Protein AF-A0A4D9CPY6-F1 (afdb_monomer)

Foldseek 3Di:
DDDDDDPDDPDDDPDDDDPPPPDPPDPDPPPDPDDDPPPPQFDDPPDPQVVQVQVVCVVLVQAHKTWRAFADDDPDDQWTWTWIAGPRQGIKIKIKHLPAQPQVVQVVVQVVQVVVVVVVPDDGWHWRDWDADPSRMTMTMTHDDPDDPDPCPVVNVCVVPPQDPCNVVVVLVVLLVVLVVCCVVVHDPPPDDDDDDPPPCSVVSNVVSVVVNVVD

Secondary structure (DSSP, 8-state):
-----------PPP------------------------TT--B---SHHHHHHHHHHHHTT--SEEEEE---S-TT-SSEEEEEEETTTEEEEEEEE-STT-THHHHHHHHHHHHHHHTTSS--PPEEEEEE-TTS-EEEEEEPPPPPSS---HHHHHHHSPPPTTHHHHHHHHHHHHHHHHHHHT----SSSS----SS-HHHHHHHHHHHHHT-

Nearest PDB structures (foldseek):
  5l4q-assembly2_B  TM=6.604E-01  e=7.887E-03  Homo sapiens
  5te0-assembly1_A  TM=6.271E-01  e=6.525E-03  Homo sapiens
  5ikw-assembly1_A  TM=5.463E-01  e=2.091E-03  Homo sapiens
  7lvh-assembly2_B  TM=5.311E-01  e=4.757E-03  Mus musculus
  4w9x-assembly1_A  TM=6.243E-01  e=1.228E-02  Homo sapiens

Organism: NCBI:txid1027361

Solvent-accessible surface area (backbone atoms only — not comparable to full-atom values): 13559 Å² total; per-residue (Å²): 140,81,82,85,76,80,82,73,79,86,75,74,77,78,82,76,80,72,80,84,73,87,67,79,82,67,79,74,73,85,86,69,92,63,78,78,77,71,92,80,54,71,50,80,78,78,52,69,69,58,48,52,49,43,51,52,43,35,74,70,68,28,38,64,65,42,43,56,42,84,74,74,80,73,94,89,59,84,54,49,41,34,34,33,40,25,75,66,66,40,50,31,31,34,42,34,31,75,54,69,73,56,41,65,64,38,52,53,49,44,51,51,39,52,56,46,48,72,65,76,78,53,96,64,59,55,63,74,52,66,47,74,47,96,86,28,30,16,35,33,35,25,45,50,72,83,78,60,96,58,70,81,41,70,65,64,48,39,73,77,50,69,78,57,90,67,47,74,66,48,51,51,53,52,50,44,50,51,37,52,49,49,48,64,78,67,37,85,90,72,85,72,87,87,88,76,75,72,89,81,45,53,66,63,51,38,54,52,49,52,53,61,61,76,72,110

Structure (mmCIF, N/CA/C/O backbone):
data_AF-A0A4D9CPY6-F1
#
_entry.id   AF-A0A4D9CPY6-F1
#
loop_
_atom_site.group_PDB
_atom_site.id
_atom_site.type_symbol
_atom_site.label_atom_id
_atom_site.label_alt_id
_atom_site.label_comp_id
_atom_site.label_asym_id
_atom_site.label_entity_id
_atom_site.label_seq_id
_atom_site.pdbx_PDB_ins_code
_atom_site.Cartn_x
_atom_site.Cartn_y
_atom_site.Cartn_z
_atom_site.occupancy
_atom_site.B_iso_or_equiv
_atom_site.auth_seq_id
_atom_site.auth_comp_id
_atom_site.auth_asym_id
_atom_site.auth_atom_id
_atom_site.pdbx_PDB_model_num
ATOM 1 N N . MET A 1 1 ? 25.687 21.547 -39.987 1.00 34.62 1 MET A N 1
ATOM 2 C CA . MET A 1 1 ? 24.214 21.685 -39.966 1.00 34.62 1 MET A CA 1
ATOM 3 C C . MET A 1 1 ? 23.633 20.571 -40.820 1.00 34.62 1 MET A C 1
ATOM 5 O O . MET A 1 1 ? 23.639 20.688 -42.036 1.00 34.62 1 MET A O 1
ATOM 9 N N . ALA A 1 2 ? 23.239 19.460 -40.199 1.00 35.66 2 ALA A N 1
ATOM 10 C CA . ALA A 1 2 ? 22.577 18.346 -40.872 1.00 35.66 2 ALA A CA 1
ATOM 11 C C . ALA A 1 2 ? 21.163 18.231 -40.298 1.00 35.66 2 ALA A C 1
ATOM 13 O O . ALA A 1 2 ? 20.974 18.229 -39.083 1.00 35.66 2 ALA A O 1
ATOM 14 N N . LEU A 1 3 ? 20.194 18.261 -41.204 1.00 31.53 3 LEU A N 1
ATOM 15 C CA . LEU A 1 3 ? 18.766 18.412 -40.967 1.00 31.53 3 LEU A CA 1
ATOM 16 C C . LEU A 1 3 ? 18.170 17.199 -40.240 1.00 31.53 3 LEU A C 1
ATOM 18 O O . LEU A 1 3 ? 18.301 16.064 -40.694 1.00 31.53 3 LEU A O 1
ATOM 22 N N . TRP A 1 4 ? 17.458 17.465 -39.145 1.00 25.38 4 TRP A N 1
ATOM 23 C CA . TRP A 1 4 ? 16.572 16.520 -38.470 1.00 25.38 4 TRP A CA 1
ATOM 24 C C . TRP A 1 4 ? 15.377 16.231 -39.390 1.00 25.38 4 TRP A C 1
ATOM 26 O O . TRP A 1 4 ? 14.589 17.132 -39.680 1.00 25.38 4 TRP A O 1
ATOM 36 N N . LYS A 1 5 ? 15.236 14.998 -39.888 1.00 32.16 5 LYS A N 1
ATOM 37 C CA . LYS A 1 5 ? 13.996 14.574 -40.556 1.00 32.16 5 LYS A CA 1
ATOM 38 C C . LYS A 1 5 ? 12.941 14.248 -39.489 1.00 32.16 5 LYS A C 1
ATOM 40 O O . LYS A 1 5 ? 13.283 13.602 -38.499 1.00 32.16 5 LYS A O 1
ATOM 45 N N . PRO A 1 6 ? 11.680 14.683 -39.653 1.00 33.78 6 PRO A N 1
ATOM 46 C CA . PRO A 1 6 ? 10.625 14.389 -38.692 1.00 33.78 6 PRO A CA 1
ATOM 47 C C . PRO A 1 6 ? 10.298 12.892 -38.712 1.00 33.78 6 PRO A C 1
ATOM 49 O O . PRO A 1 6 ? 10.211 12.282 -39.778 1.00 33.78 6 PRO A O 1
ATOM 52 N N . LEU A 1 7 ? 10.118 12.310 -37.524 1.00 40.38 7 LEU A N 1
ATOM 53 C CA . LEU A 1 7 ? 9.576 10.965 -37.349 1.00 40.38 7 LEU A CA 1
ATOM 54 C C . LEU A 1 7 ? 8.166 10.937 -37.948 1.00 40.38 7 LEU A C 1
ATOM 56 O O . LEU A 1 7 ? 7.243 11.556 -37.423 1.00 40.38 7 LEU A O 1
ATOM 60 N N . THR A 1 8 ? 8.012 10.243 -39.071 1.00 38.22 8 THR A N 1
ATOM 61 C CA . THR A 1 8 ? 6.708 9.854 -39.605 1.00 38.22 8 THR A CA 1
ATOM 62 C C . THR A 1 8 ? 5.947 9.070 -38.544 1.00 38.22 8 THR A C 1
ATOM 64 O O . THR A 1 8 ? 6.519 8.199 -37.888 1.00 38.22 8 THR A O 1
ATOM 67 N N . ALA A 1 9 ? 4.670 9.417 -38.378 1.00 37.94 9 ALA A N 1
ATOM 68 C CA . ALA A 1 9 ? 3.741 8.822 -37.432 1.00 37.94 9 ALA A CA 1
ATOM 69 C C . ALA A 1 9 ? 3.881 7.295 -37.373 1.00 37.94 9 ALA A C 1
ATOM 71 O O . ALA A 1 9 ? 3.828 6.611 -38.395 1.00 37.94 9 ALA A O 1
ATOM 72 N N . PHE A 1 10 ? 4.051 6.777 -36.159 1.00 34.81 10 PHE A N 1
ATOM 73 C CA . PHE A 1 10 ? 3.974 5.355 -35.870 1.00 34.81 10 PHE A CA 1
ATOM 74 C C . PHE A 1 10 ? 2.521 4.924 -36.115 1.00 34.81 10 PHE A C 1
ATOM 76 O O . PHE A 1 10 ? 1.645 5.120 -35.274 1.00 34.81 10 PHE A O 1
ATOM 83 N N . VAL A 1 11 ? 2.240 4.432 -37.319 1.00 31.48 11 VAL A N 1
ATOM 84 C CA . VAL A 1 11 ? 0.951 3.829 -37.654 1.00 31.48 11 VAL A CA 1
ATOM 85 C C . VAL A 1 11 ? 0.908 2.485 -36.936 1.00 31.48 11 VAL A C 1
ATOM 87 O O . VAL A 1 11 ? 1.658 1.573 -37.277 1.00 31.48 11 VAL A O 1
ATOM 90 N N . PHE A 1 12 ? 0.063 2.374 -35.909 1.00 29.05 12 PHE A N 1
ATOM 91 C CA . PHE A 1 12 ? -0.285 1.078 -35.333 1.00 29.05 12 PHE A CA 1
ATOM 92 C C . PHE A 1 12 ? -0.845 0.186 -36.453 1.00 29.05 12 PHE A C 1
ATOM 94 O O . PHE A 1 12 ? -1.722 0.643 -37.193 1.00 29.05 12 PHE A O 1
ATOM 101 N N . PRO A 1 13 ? -0.374 -1.064 -36.610 1.00 34.62 13 PRO A N 1
ATOM 102 C CA . PRO A 1 13 ? -1.024 -1.988 -37.524 1.00 34.62 13 PRO A CA 1
ATOM 103 C C . PRO A 1 13 ? -2.484 -2.194 -37.079 1.00 34.62 13 PRO A C 1
ATOM 105 O O . PRO A 1 13 ? -2.756 -2.199 -35.873 1.00 34.62 13 PRO A O 1
ATOM 108 N N . PRO A 1 14 ? -3.436 -2.337 -38.020 1.00 34.56 14 PRO A N 1
ATOM 109 C CA . PRO A 1 14 ? -4.828 -2.585 -37.681 1.00 34.56 14 PRO A CA 1
ATOM 110 C C . PRO A 1 14 ? -4.924 -3.869 -36.858 1.00 34.56 14 PRO A C 1
ATOM 112 O O . PRO A 1 14 ? -4.292 -4.875 -37.175 1.00 34.56 14 PRO A O 1
ATOM 115 N N . THR A 1 15 ? -5.703 -3.788 -35.782 1.00 42.03 15 THR A N 1
ATOM 116 C CA . THR A 1 15 ? -5.990 -4.857 -34.826 1.00 42.03 15 THR A CA 1
ATOM 117 C C . THR A 1 15 ? -6.266 -6.174 -35.545 1.00 42.03 15 THR A C 1
ATOM 119 O O . THR A 1 15 ? -7.345 -6.355 -36.112 1.00 42.03 15 THR A O 1
ATOM 122 N N . SER A 1 16 ? -5.317 -7.110 -35.502 1.00 37.88 16 SER A N 1
ATOM 123 C CA . SER A 1 16 ? -5.655 -8.515 -35.671 1.00 37.88 16 SER A CA 1
ATOM 124 C C . SER A 1 16 ? -6.499 -8.900 -34.462 1.00 37.88 16 SER A C 1
ATOM 126 O O . SER A 1 16 ? -6.107 -8.733 -33.306 1.00 37.88 16 SER A O 1
ATOM 128 N N . SER A 1 17 ? -7.721 -9.322 -34.745 1.00 35.16 17 SER A N 1
ATOM 129 C CA . SER A 1 17 ? -8.668 -9.859 -33.788 1.00 35.16 17 SER A CA 1
ATOM 130 C C . SER A 1 17 ? -8.015 -10.996 -33.007 1.00 35.16 17 SER A C 1
ATOM 132 O O . SER A 1 17 ? -7.859 -12.109 -33.506 1.00 35.16 17 SER A O 1
ATOM 134 N N . PHE A 1 18 ? -7.640 -10.727 -31.758 1.00 33.31 18 PHE A N 1
ATOM 135 C CA . PHE A 1 18 ? -7.448 -11.802 -30.799 1.00 33.31 18 PHE A CA 1
ATOM 136 C C . PHE A 1 18 ? -8.791 -12.531 -30.682 1.00 33.31 18 PHE A C 1
ATOM 138 O O . PHE A 1 18 ? -9.805 -11.872 -30.423 1.00 33.31 18 PHE A O 1
ATOM 145 N N . PRO A 1 19 ? -8.855 -13.854 -30.911 1.00 31.59 19 PRO A N 1
ATOM 146 C CA . PRO A 1 19 ? -10.082 -14.586 -30.678 1.00 31.59 19 PRO A CA 1
ATOM 147 C C . PRO A 1 19 ? -10.431 -14.444 -29.197 1.00 31.59 19 PRO A C 1
ATOM 149 O O . PRO A 1 19 ? -9.709 -14.920 -28.321 1.00 31.59 19 PRO A O 1
ATOM 152 N N . CYS A 1 20 ? -11.539 -13.748 -28.937 1.00 33.75 20 CYS A N 1
ATOM 153 C CA . CYS A 1 20 ? -12.231 -13.718 -27.658 1.00 33.75 20 CYS A CA 1
ATOM 154 C C . CYS A 1 20 ? -12.769 -15.132 -27.403 1.00 33.75 20 CYS A C 1
ATOM 156 O O . CYS A 1 20 ? -13.919 -15.455 -27.690 1.00 33.75 20 CYS A O 1
ATOM 158 N N . GLY A 1 21 ? -11.874 -16.019 -26.974 1.00 32.81 21 GLY A N 1
ATOM 159 C CA . GLY A 1 21 ? -12.211 -17.340 -26.485 1.00 32.81 21 GLY A CA 1
ATOM 160 C C . GLY A 1 21 ? -12.826 -17.182 -25.107 1.00 32.81 21 GLY A C 1
ATOM 161 O O . GLY A 1 21 ? -12.118 -17.020 -24.118 1.00 32.81 21 GLY A O 1
ATOM 162 N N . SER A 1 22 ? -14.151 -17.220 -25.063 1.00 43.22 22 SER A N 1
ATOM 163 C CA . SER A 1 22 ? -14.960 -17.380 -23.864 1.00 43.22 22 SER A CA 1
ATOM 164 C C . SER A 1 22 ? -14.660 -18.730 -23.204 1.00 43.22 22 SER A C 1
ATOM 166 O O . SER A 1 22 ? -15.399 -19.699 -23.378 1.00 43.22 22 SER A O 1
ATOM 168 N N . ALA A 1 23 ? -13.566 -18.818 -22.459 1.00 35.31 23 ALA A N 1
ATOM 169 C CA . ALA A 1 23 ? -13.453 -19.801 -21.397 1.00 35.31 23 ALA A CA 1
ATOM 170 C C . ALA A 1 23 ? -13.903 -19.087 -20.117 1.00 35.31 23 ALA A C 1
ATOM 172 O O . ALA A 1 23 ? -13.214 -18.159 -19.687 1.00 35.31 23 ALA A O 1
ATOM 173 N N . PRO A 1 24 ? -15.059 -19.435 -19.521 1.00 32.81 24 PRO A N 1
ATOM 174 C CA . PRO A 1 24 ? -15.384 -18.923 -18.202 1.00 32.81 24 PRO A CA 1
ATOM 175 C C . PRO A 1 24 ? -14.235 -19.332 -17.283 1.00 32.81 24 PRO A C 1
ATOM 177 O O . PRO A 1 24 ? -13.892 -20.514 -17.211 1.00 32.81 24 PRO A O 1
ATOM 180 N N . PHE A 1 25 ? -13.611 -18.355 -16.625 1.00 35.97 25 PHE A N 1
ATOM 181 C CA . PHE A 1 25 ? -12.721 -18.622 -15.505 1.00 35.97 25 PHE A CA 1
ATOM 182 C C . PHE A 1 25 ? -13.593 -19.298 -14.447 1.00 35.97 25 PHE A C 1
ATOM 184 O O . PHE A 1 25 ? -14.295 -18.646 -13.676 1.00 35.97 25 PHE A O 1
ATOM 191 N N . ALA A 1 26 ? -13.655 -20.628 -14.500 1.00 29.00 26 ALA A N 1
ATOM 192 C CA . ALA A 1 26 ? -14.322 -21.409 -13.485 1.00 29.00 26 ALA A CA 1
ATOM 193 C C . ALA A 1 26 ? -13.663 -21.022 -12.154 1.00 29.00 26 ALA A C 1
ATOM 195 O O . ALA A 1 26 ? -12.427 -21.015 -12.090 1.00 29.00 26 ALA A O 1
ATOM 196 N N . PRO A 1 27 ? -14.437 -20.663 -11.114 1.00 32.88 27 PRO A N 1
ATOM 197 C CA . PRO A 1 27 ? -13.866 -20.435 -9.800 1.00 32.88 27 PRO A CA 1
ATOM 198 C C . PRO A 1 27 ? -13.125 -21.714 -9.428 1.00 32.88 27 PRO A C 1
ATOM 200 O O . PRO A 1 27 ? -13.733 -22.779 -9.308 1.00 32.88 27 PRO A O 1
ATOM 203 N N . GLN A 1 28 ? -11.796 -21.634 -9.340 1.00 40.97 28 GLN A N 1
ATOM 204 C CA . GLN A 1 28 ? -11.022 -22.766 -8.860 1.00 40.97 28 GLN A CA 1
ATOM 205 C C . GLN A 1 28 ? -11.572 -23.112 -7.472 1.00 40.97 28 GLN A C 1
ATOM 207 O O . GLN A 1 28 ? -11.733 -22.207 -6.646 1.00 40.97 28 GLN A O 1
ATOM 212 N N . PRO A 1 29 ? -11.930 -24.384 -7.220 1.00 31.14 29 PRO A N 1
ATOM 213 C CA . PRO A 1 29 ? -12.438 -24.783 -5.921 1.00 31.14 29 PRO A CA 1
ATOM 214 C C . PRO A 1 29 ? -11.392 -24.413 -4.876 1.00 31.14 29 PRO A C 1
ATOM 216 O O . PRO A 1 29 ? -10.199 -24.606 -5.109 1.00 31.14 29 PRO A O 1
ATOM 219 N N . ALA A 1 30 ? -11.862 -23.852 -3.762 1.00 39.50 30 ALA A N 1
ATOM 220 C CA . ALA A 1 30 ? -11.079 -23.422 -2.614 1.00 39.50 30 ALA A CA 1
ATOM 221 C C . ALA A 1 30 ? -10.165 -24.554 -2.106 1.00 39.50 30 ALA A C 1
ATOM 223 O O . ALA A 1 30 ? -10.492 -25.296 -1.183 1.00 39.50 30 ALA A O 1
ATOM 224 N N . LEU A 1 31 ? -9.002 -24.699 -2.732 1.00 34.75 31 LEU A N 1
ATOM 225 C CA . LEU A 1 31 ? -7.949 -25.634 -2.371 1.00 34.75 31 LEU A CA 1
ATOM 226 C C . LEU A 1 31 ? -7.006 -24.916 -1.420 1.00 34.75 31 LEU A C 1
ATOM 228 O O . LEU A 1 31 ? -5.906 -24.532 -1.794 1.00 34.75 31 LEU A O 1
ATOM 232 N N . CYS A 1 32 ? -7.516 -24.676 -0.214 1.00 30.44 32 CYS A N 1
ATOM 233 C CA . CYS A 1 32 ? -6.786 -24.710 1.052 1.00 30.44 32 CYS A CA 1
ATOM 234 C C . CYS A 1 32 ? -7.614 -23.990 2.116 1.00 30.44 32 CYS A C 1
ATOM 236 O O . CYS A 1 32 ? -7.370 -22.837 2.455 1.00 30.44 32 CYS A O 1
ATOM 238 N N . ALA A 1 33 ? -8.564 -24.713 2.708 1.00 41.09 33 ALA A N 1
ATOM 239 C CA . ALA A 1 33 ? -8.833 -24.518 4.124 1.00 41.09 33 ALA A CA 1
ATOM 240 C C . ALA A 1 33 ? -7.559 -24.939 4.877 1.00 41.09 33 ALA A C 1
ATOM 242 O O . ALA A 1 33 ? -7.357 -26.114 5.176 1.00 41.09 33 ALA A O 1
ATOM 243 N N . GLN A 1 34 ? -6.654 -23.987 5.088 1.00 42.94 34 GLN A N 1
ATOM 244 C CA . GLN A 1 34 ? -5.541 -24.113 6.023 1.00 42.94 34 GLN A CA 1
ATOM 245 C C . GLN A 1 34 ? -5.861 -23.232 7.230 1.00 42.94 34 GLN A C 1
ATOM 247 O O . GLN A 1 34 ? -6.555 -22.222 7.086 1.00 42.94 34 GLN A O 1
ATOM 252 N N . PRO A 1 35 ? -5.485 -23.683 8.434 1.00 35.53 35 PRO A N 1
ATOM 253 C CA . PRO A 1 35 ? -6.149 -23.292 9.662 1.00 35.53 35 PRO A CA 1
ATOM 254 C C . PRO A 1 35 ? -6.008 -21.794 9.904 1.00 35.53 35 PRO A C 1
ATOM 256 O O . PRO A 1 35 ? -4.952 -21.210 9.672 1.00 35.53 35 PRO A O 1
ATOM 259 N N . ILE A 1 36 ? -7.091 -21.211 10.422 1.00 41.00 36 ILE A N 1
ATOM 260 C CA . ILE A 1 36 ? -7.101 -19.924 11.116 1.00 41.00 36 ILE A CA 1
ATOM 261 C C . ILE A 1 36 ? -5.807 -19.845 11.928 1.00 41.00 36 ILE A C 1
ATOM 263 O O . ILE A 1 36 ? -5.583 -20.692 12.798 1.00 41.00 36 ILE A O 1
ATOM 267 N N . LEU A 1 37 ? -4.944 -18.882 11.588 1.00 38.03 37 LEU A N 1
ATOM 268 C CA . LEU A 1 37 ? -3.700 -18.607 12.300 1.00 38.03 37 LEU A CA 1
ATOM 269 C C . LEU A 1 37 ? -3.959 -18.722 13.803 1.00 38.03 37 LEU A C 1
ATOM 271 O O . LEU A 1 37 ? -4.852 -18.064 14.346 1.00 38.03 37 LEU A O 1
ATOM 275 N N . SER A 1 38 ? -3.215 -19.621 14.456 1.00 36.28 38 SER A N 1
ATOM 276 C CA . SER A 1 38 ? -3.349 -19.849 15.890 1.00 36.28 38 SER A CA 1
ATOM 277 C C . SER A 1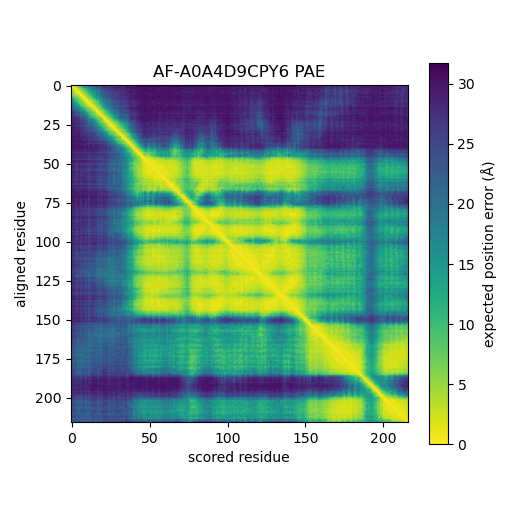 38 ? -3.217 -18.515 16.622 1.00 36.28 38 SER A C 1
ATOM 279 O O . SER A 1 38 ? -2.403 -17.673 16.253 1.00 36.28 38 SER A O 1
ATOM 281 N N . SER A 1 39 ? -4.023 -18.343 17.659 1.00 42.53 39 SER A N 1
ATOM 282 C CA . SER A 1 39 ? -4.242 -17.156 18.494 1.00 42.53 39 SER A CA 1
ATOM 283 C C . SER A 1 39 ? -3.006 -16.508 19.165 1.00 42.53 39 SER A C 1
ATOM 285 O O . SER A 1 39 ? -3.180 -15.718 20.091 1.00 42.53 39 SER A O 1
ATOM 287 N N . ALA A 1 40 ? -1.781 -16.817 18.734 1.00 39.72 40 ALA A N 1
ATOM 288 C CA . ALA A 1 40 ? -0.524 -16.571 19.439 1.00 39.72 40 ALA A CA 1
ATOM 289 C C . ALA A 1 40 ? 0.300 -15.340 18.987 1.00 39.72 40 ALA A C 1
ATOM 291 O O . ALA A 1 40 ? 1.283 -15.031 19.647 1.00 39.72 40 ALA A O 1
ATOM 292 N N . GLU A 1 41 ? -0.094 -14.584 17.956 1.00 45.66 41 GLU A N 1
ATOM 293 C CA . GLU A 1 41 ? 0.614 -13.350 17.529 1.00 45.66 41 GLU A CA 1
ATOM 294 C C . GLU A 1 41 ? -0.254 -12.083 17.649 1.00 45.66 41 GLU A C 1
ATOM 296 O O . GLU A 1 41 ? -0.223 -11.185 16.814 1.00 45.66 41 GLU A O 1
ATOM 301 N N . ARG A 1 42 ? -1.078 -11.985 18.699 1.00 54.62 42 ARG A N 1
ATOM 302 C CA . ARG A 1 42 ? -1.809 -10.741 18.996 1.00 54.62 42 ARG A CA 1
ATOM 303 C C . ARG A 1 42 ? -0.890 -9.781 19.742 1.00 54.62 42 ARG A C 1
ATOM 305 O O . ARG A 1 42 ? -0.599 -9.997 20.918 1.00 54.62 42 ARG A O 1
ATOM 312 N N . LEU A 1 43 ? -0.453 -8.717 19.077 1.00 59.56 43 LEU A N 1
ATOM 313 C CA . LEU A 1 43 ? 0.328 -7.658 19.712 1.00 59.56 43 LEU A CA 1
ATOM 314 C C . LEU A 1 43 ? -0.602 -6.682 20.439 1.00 59.56 43 LEU A C 1
ATOM 316 O O . LEU A 1 43 ? -1.635 -6.259 19.914 1.00 59.56 43 LEU A O 1
ATOM 320 N N . THR A 1 44 ? -0.226 -6.291 21.657 1.00 59.50 44 THR A N 1
ATOM 321 C CA . THR A 1 44 ? -0.934 -5.234 22.383 1.00 59.50 44 THR A CA 1
ATOM 322 C C . THR A 1 44 ? -0.699 -3.903 21.682 1.00 59.50 44 THR A C 1
ATOM 324 O O . THR A 1 44 ? 0.439 -3.463 21.523 1.00 59.50 44 THR A O 1
ATOM 327 N N . ILE A 1 45 ? -1.781 -3.232 21.291 1.00 63.78 45 ILE A N 1
ATOM 328 C CA . ILE A 1 45 ? -1.707 -1.921 20.653 1.00 63.78 45 ILE A CA 1
ATOM 329 C C . ILE A 1 45 ? -1.312 -0.883 21.711 1.00 63.78 45 ILE A C 1
ATOM 331 O O . ILE A 1 45 ? -2.156 -0.385 22.462 1.00 63.78 45 ILE A O 1
ATOM 335 N N . ASN A 1 46 ? -0.022 -0.575 21.808 1.00 61.28 46 ASN A N 1
ATOM 336 C CA . ASN A 1 46 ? 0.501 0.409 22.761 1.00 61.28 46 ASN A CA 1
ATOM 337 C C . ASN A 1 46 ? 0.619 1.813 22.157 1.00 61.28 46 ASN A C 1
ATOM 339 O O . ASN A 1 46 ? 0.503 2.800 22.881 1.00 61.28 46 ASN A O 1
ATOM 343 N N . GLU A 1 47 ? 0.785 1.912 20.839 1.00 75.88 47 GLU A N 1
ATOM 344 C CA . GLU A 1 47 ? 0.907 3.187 20.138 1.00 75.88 47 GLU A CA 1
ATOM 345 C C . GLU A 1 47 ? -0.477 3.850 19.953 1.00 75.88 47 GLU A C 1
ATOM 347 O O . GLU A 1 47 ? -1.409 3.201 19.463 1.00 75.88 47 GLU A O 1
ATOM 352 N N . PRO A 1 48 ? -0.654 5.134 20.326 1.00 81.56 48 PRO A N 1
ATOM 353 C CA . PRO A 1 48 ? -1.951 5.815 20.248 1.00 81.56 48 PRO A CA 1
ATOM 354 C C . PRO A 1 48 ? -2.487 5.899 18.812 1.00 81.56 48 PRO A C 1
ATOM 356 O O . PRO A 1 48 ? -3.690 5.761 18.601 1.00 81.56 48 PRO A O 1
ATOM 359 N N . VAL A 1 49 ? -1.587 6.040 17.837 1.00 83.69 49 VAL A N 1
ATOM 360 C CA . VAL A 1 49 ? -1.877 6.063 16.395 1.00 83.69 49 VAL A CA 1
ATOM 361 C C . VAL A 1 49 ? -2.572 4.772 15.959 1.00 83.69 49 VAL A C 1
ATOM 363 O O . VAL A 1 49 ? -3.610 4.799 15.302 1.00 83.69 49 VAL A O 1
ATOM 366 N N . LEU A 1 50 ? -2.049 3.625 16.394 1.00 86.50 50 LEU A N 1
ATOM 367 C CA . LEU A 1 50 ? -2.594 2.314 16.049 1.00 86.50 50 LEU A CA 1
ATOM 368 C C . LEU A 1 50 ? -3.934 2.038 16.730 1.00 86.50 50 LEU A C 1
ATOM 370 O O . LEU A 1 50 ? -4.792 1.385 16.138 1.00 86.50 50 LEU A O 1
ATOM 374 N N . ARG A 1 51 ? -4.151 2.571 17.941 1.00 88.38 51 ARG A N 1
ATOM 375 C CA . ARG A 1 51 ? -5.463 2.496 18.609 1.00 88.38 51 ARG A CA 1
ATOM 376 C C . ARG A 1 51 ? -6.507 3.302 17.856 1.00 88.38 51 ARG A C 1
ATOM 378 O O . ARG A 1 51 ? -7.636 2.850 17.700 1.00 88.38 51 ARG A O 1
ATOM 385 N N . GLU A 1 52 ? -6.138 4.489 17.385 1.00 91.44 52 GLU A N 1
ATOM 386 C CA . GLU A 1 52 ? -7.046 5.310 16.592 1.00 91.44 52 GLU A CA 1
ATOM 387 C C . GLU A 1 52 ? -7.391 4.638 15.256 1.00 91.44 52 GLU A C 1
ATOM 389 O O . GLU A 1 52 ? -8.559 4.627 14.867 1.00 91.44 52 GLU A O 1
ATOM 394 N N . ILE A 1 53 ? -6.409 4.024 14.589 1.00 91.69 53 ILE A N 1
ATOM 395 C CA . ILE A 1 53 ? -6.640 3.231 13.374 1.00 91.69 53 ILE A CA 1
ATOM 396 C C . ILE A 1 53 ? -7.608 2.079 13.661 1.00 91.69 53 ILE A C 1
ATOM 398 O O . ILE A 1 53 ? -8.601 1.953 12.952 1.00 91.69 53 ILE A O 1
ATOM 402 N N . ALA A 1 54 ? -7.368 1.289 14.711 1.00 91.69 54 ALA A N 1
ATOM 403 C CA . ALA A 1 54 ? -8.245 0.190 15.122 1.00 91.69 54 ALA A CA 1
ATOM 404 C C . ALA A 1 54 ? -9.704 0.652 15.302 1.00 91.69 54 ALA A C 1
ATOM 406 O O . ALA A 1 54 ? -10.614 0.092 14.696 1.00 91.69 54 ALA A O 1
ATOM 407 N N . LEU A 1 55 ? -9.922 1.752 16.031 1.00 92.19 55 LEU A N 1
ATOM 408 C CA . LEU A 1 55 ? -11.258 2.330 16.220 1.00 92.19 55 LEU A CA 1
ATOM 409 C C . LEU A 1 55 ? -11.900 2.794 14.904 1.00 92.19 55 LEU A C 1
ATOM 411 O O . LEU A 1 55 ? -13.106 2.643 14.720 1.00 92.19 55 LEU A O 1
ATOM 415 N N . LYS A 1 56 ? -11.117 3.361 13.978 1.00 94.25 56 LYS A N 1
ATOM 416 C CA . LYS A 1 56 ? -11.623 3.776 12.660 1.00 94.25 56 LYS A CA 1
ATOM 417 C C . LYS A 1 56 ? -11.984 2.583 11.777 1.00 94.25 56 LYS A C 1
ATOM 419 O O . LYS A 1 56 ? -12.962 2.674 11.043 1.00 94.25 56 LYS A O 1
ATOM 424 N N . LEU A 1 57 ? -11.236 1.482 11.857 1.00 93.75 57 LEU A N 1
ATOM 425 C CA . LEU A 1 57 ? -11.569 0.230 11.171 1.00 93.75 57 LEU A CA 1
ATOM 426 C C . LEU A 1 57 ? -12.875 -0.365 11.719 1.00 93.75 57 LEU A C 1
ATOM 428 O O . LEU A 1 57 ? -13.751 -0.737 10.942 1.00 93.75 57 LEU A O 1
ATOM 432 N N . GLU A 1 58 ? -13.042 -0.382 13.043 1.00 93.19 58 GLU A N 1
ATOM 433 C CA . GLU A 1 58 ? -14.276 -0.839 13.698 1.00 93.19 58 GLU A CA 1
ATOM 434 C C . GLU A 1 58 ? -15.479 0.026 13.303 1.00 93.19 58 GLU A C 1
ATOM 436 O O . GLU A 1 58 ? -16.520 -0.499 12.910 1.00 93.19 58 GLU A O 1
ATOM 441 N N . ALA A 1 59 ? -15.323 1.354 13.325 1.00 92.69 59 ALA A N 1
ATOM 442 C CA . ALA A 1 59 ? -16.363 2.300 12.916 1.00 92.69 59 ALA A CA 1
ATOM 443 C C . ALA A 1 59 ? -16.734 2.194 11.427 1.00 92.69 59 ALA A C 1
ATOM 445 O O . ALA A 1 59 ? -17.839 2.569 11.039 1.00 92.69 59 ALA A O 1
ATOM 446 N N . ALA A 1 60 ? -15.828 1.677 10.596 1.00 92.19 60 ALA A N 1
ATOM 447 C CA . ALA A 1 60 ? -16.077 1.398 9.187 1.00 92.19 60 ALA A CA 1
ATOM 448 C C . ALA A 1 60 ? -16.783 0.052 8.943 1.00 92.19 60 ALA A C 1
ATOM 450 O O . ALA A 1 60 ? -17.025 -0.298 7.789 1.00 92.19 60 ALA A O 1
ATOM 451 N N . GLY A 1 61 ? -17.123 -0.689 10.004 1.00 91.50 61 GLY A N 1
ATOM 452 C CA . GLY A 1 61 ? -17.850 -1.952 9.908 1.00 91.50 61 GLY A CA 1
ATOM 453 C C . GLY A 1 61 ? -16.966 -3.153 9.582 1.00 91.50 61 GLY A C 1
ATOM 454 O O . GLY A 1 61 ? -17.445 -4.107 8.991 1.00 91.50 61 GLY A O 1
ATOM 455 N N . LEU A 1 62 ? -15.673 -3.125 9.927 1.00 89.88 62 LEU A N 1
ATOM 456 C CA . LEU A 1 62 ? -14.786 -4.286 9.732 1.00 89.88 62 LEU A CA 1
ATOM 457 C C . LEU A 1 62 ? -14.829 -5.264 10.926 1.00 89.88 62 LEU A C 1
ATOM 459 O O . LEU A 1 62 ? -14.160 -6.300 10.924 1.00 89.88 62 LEU A O 1
ATOM 463 N N . GLY A 1 63 ? -15.634 -4.955 11.944 1.00 89.00 63 GLY A N 1
ATOM 464 C CA . GLY A 1 63 ? -15.710 -5.710 13.188 1.00 89.00 63 GLY A CA 1
ATOM 465 C C . GLY A 1 63 ? -14.478 -5.516 14.075 1.00 89.00 63 GLY A C 1
ATOM 466 O O . GLY A 1 63 ? -13.632 -4.668 13.803 1.00 89.00 63 GLY A O 1
ATOM 467 N N . LYS A 1 64 ? -14.382 -6.299 15.157 1.00 87.38 64 LYS A N 1
ATOM 468 C CA . LYS A 1 64 ? -13.318 -6.160 16.167 1.00 87.38 64 LYS A CA 1
ATOM 469 C C . LYS A 1 64 ? -11.944 -6.334 15.543 1.00 87.38 64 LYS A C 1
ATOM 471 O O . LYS A 1 64 ? -11.734 -7.287 14.790 1.00 87.38 64 LYS A O 1
ATOM 476 N N . THR A 1 65 ? -11.015 -5.458 15.912 1.00 86.81 65 THR A N 1
ATOM 477 C CA . THR A 1 65 ? -9.680 -5.429 15.309 1.00 86.81 65 THR A CA 1
ATOM 478 C C . THR A 1 65 ? -8.567 -5.828 16.272 1.00 86.81 65 THR A C 1
ATOM 480 O O . THR A 1 65 ? -8.560 -5.484 17.456 1.00 86.81 65 THR A O 1
ATOM 483 N N . HIS A 1 66 ? -7.590 -6.566 15.748 1.00 85.06 66 HIS A N 1
ATOM 484 C CA . HIS A 1 66 ? -6.407 -7.007 16.478 1.00 85.06 66 HIS A CA 1
ATOM 485 C C . HIS A 1 66 ? -5.156 -6.775 15.633 1.00 85.06 66 HIS A C 1
ATOM 487 O O . HIS A 1 66 ? -5.109 -7.168 14.471 1.00 85.06 66 HIS A O 1
ATOM 493 N N . LEU A 1 67 ? -4.132 -6.145 16.207 1.00 82.69 67 LEU A N 1
ATOM 494 C CA . LEU A 1 67 ? -2.855 -5.961 15.525 1.00 82.69 67 LEU A CA 1
ATOM 495 C C . LEU A 1 67 ? -2.078 -7.282 15.528 1.00 82.69 67 LEU A C 1
ATOM 497 O O . LEU A 1 67 ? -1.862 -7.872 16.588 1.00 82.69 67 LEU A O 1
ATOM 501 N N . VAL A 1 68 ? -1.656 -7.721 14.343 1.00 79.38 68 VAL A N 1
ATOM 502 C CA . VAL A 1 68 ? -0.873 -8.953 14.160 1.00 79.38 68 VAL A CA 1
ATOM 503 C C . VAL A 1 68 ? 0.572 -8.652 13.795 1.00 79.38 68 VAL A C 1
ATOM 505 O O . VAL A 1 68 ? 1.477 -9.327 14.269 1.00 79.38 68 VAL A O 1
ATOM 508 N N . GLN A 1 69 ? 0.821 -7.604 13.008 1.00 73.12 69 GLN A N 1
ATOM 509 C CA . GLN A 1 69 ? 2.182 -7.237 12.624 1.00 73.12 69 GLN A CA 1
ATOM 510 C C . GLN A 1 69 ? 2.376 -5.723 12.639 1.00 73.12 69 GLN A C 1
ATOM 512 O O . GLN A 1 69 ? 1.641 -4.988 11.978 1.00 73.12 69 GLN A O 1
ATOM 517 N N . ASP A 1 70 ? 3.389 -5.284 13.389 1.00 62.34 70 ASP A N 1
ATOM 518 C CA . ASP A 1 70 ? 3.634 -3.873 13.701 1.00 62.34 70 ASP A CA 1
ATOM 519 C C . ASP A 1 70 ? 4.529 -3.159 12.672 1.00 62.34 70 ASP A C 1
ATOM 521 O O . ASP A 1 70 ? 4.364 -1.977 12.415 1.00 62.34 70 ASP A O 1
ATOM 525 N N . LYS A 1 71 ? 5.490 -3.846 12.040 1.00 60.97 71 LYS A N 1
ATOM 526 C CA . LYS A 1 71 ? 6.368 -3.215 11.037 1.00 60.97 71 LYS A CA 1
ATOM 527 C C . LYS A 1 71 ? 7.106 -4.255 10.202 1.00 60.97 71 LYS A C 1
ATOM 529 O O . LYS A 1 71 ? 7.979 -4.953 10.708 1.00 60.97 71 LYS A O 1
ATOM 534 N N . SER A 1 72 ? 6.856 -4.306 8.895 1.00 56.16 72 SER A N 1
ATOM 535 C CA . SER A 1 72 ? 7.886 -4.779 7.959 1.00 56.16 72 SER A CA 1
ATOM 536 C C . SER A 1 72 ? 7.795 -4.070 6.611 1.00 56.16 72 SER A C 1
A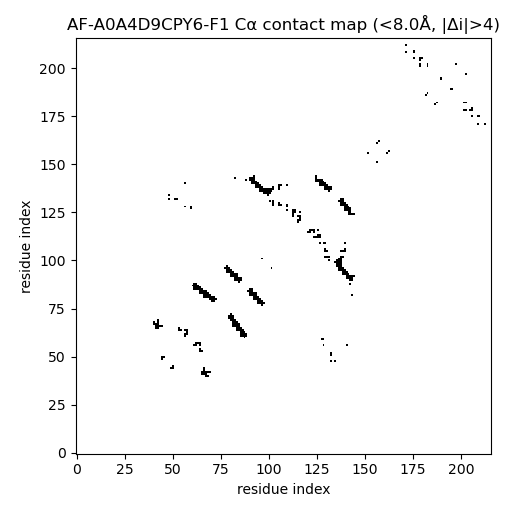TOM 538 O O . SER A 1 72 ? 6.788 -4.201 5.921 1.00 56.16 72 SER A O 1
ATOM 540 N N . LEU A 1 73 ? 8.859 -3.351 6.228 1.00 45.88 73 LEU A N 1
ATOM 541 C CA . LEU A 1 73 ? 9.787 -3.738 5.149 1.00 45.88 73 LEU A CA 1
ATOM 542 C C . LEU A 1 73 ? 10.759 -2.579 4.838 1.00 45.88 73 LEU A C 1
ATOM 544 O O . LEU A 1 73 ? 10.471 -1.706 4.034 1.00 45.88 73 LEU A O 1
ATOM 548 N N . GLY A 1 74 ? 11.947 -2.624 5.444 1.00 39.56 74 GLY A N 1
ATOM 549 C CA . GLY A 1 74 ? 13.159 -1.993 4.910 1.00 39.56 74 GLY A CA 1
ATOM 550 C C . GLY A 1 74 ? 13.367 -0.484 5.163 1.00 39.56 74 GLY A C 1
ATOM 551 O O . GLY A 1 74 ? 12.425 0.306 5.169 1.00 39.56 74 GLY A O 1
ATOM 552 N N . PRO A 1 75 ? 14.627 -0.046 5.350 1.00 33.69 75 PRO A N 1
ATOM 553 C CA . PRO A 1 75 ? 14.972 1.373 5.406 1.00 33.69 75 PRO A CA 1
ATOM 554 C C . PRO A 1 75 ? 14.686 2.058 4.058 1.00 33.69 75 PRO A C 1
ATOM 556 O O . PRO A 1 75 ? 15.088 1.564 3.004 1.00 33.69 75 PRO A O 1
ATOM 559 N N . GLY A 1 76 ? 14.029 3.223 4.087 1.00 44.38 76 GLY A N 1
ATOM 560 C CA . GLY A 1 76 ? 13.830 4.079 2.906 1.00 44.38 76 GLY A CA 1
ATOM 561 C C . GLY A 1 76 ? 12.417 4.115 2.311 1.00 44.38 76 GLY A C 1
ATOM 562 O O . GLY A 1 76 ? 12.233 4.745 1.269 1.00 44.38 76 GLY A O 1
ATOM 563 N N . LEU A 1 77 ? 11.419 3.495 2.948 1.00 50.28 77 LEU A N 1
ATOM 564 C CA . LEU A 1 77 ? 10.008 3.728 2.621 1.00 50.28 77 LEU A CA 1
ATOM 565 C C . LEU A 1 77 ? 9.470 4.902 3.452 1.00 50.28 77 LEU A C 1
ATOM 567 O O . LEU A 1 77 ? 9.629 4.938 4.667 1.00 50.28 77 LEU A O 1
ATOM 571 N N . HIS A 1 78 ? 8.831 5.872 2.792 1.00 63.47 78 HIS A N 1
ATOM 572 C CA . HIS A 1 78 ? 8.208 7.027 3.458 1.00 63.47 78 HIS A CA 1
ATOM 573 C C . HIS A 1 78 ? 6.967 6.628 4.275 1.00 63.47 78 HIS A C 1
ATOM 575 O O . HIS A 1 78 ? 6.559 7.358 5.176 1.00 63.47 78 HIS A O 1
ATOM 581 N N . ASN A 1 79 ? 6.377 5.473 3.955 1.00 75.38 79 ASN A N 1
ATOM 582 C CA . ASN A 1 79 ? 5.176 4.954 4.591 1.00 75.38 79 ASN A CA 1
ATOM 583 C C . ASN A 1 79 ? 5.528 3.816 5.555 1.00 75.38 79 ASN A C 1
ATOM 585 O O . ASN A 1 79 ? 6.419 3.014 5.275 1.00 75.38 79 ASN A O 1
ATOM 589 N N . GLN A 1 80 ? 4.798 3.728 6.665 1.00 84.50 80 GLN A N 1
ATOM 590 C CA . GLN A 1 80 ? 4.831 2.575 7.564 1.00 84.50 80 GLN A CA 1
ATOM 591 C C . GLN A 1 80 ? 3.662 1.637 7.237 1.00 84.50 80 GLN A C 1
ATOM 593 O O . GLN A 1 80 ? 2.665 2.049 6.639 1.00 84.50 80 GLN A O 1
ATOM 598 N N . HIS A 1 81 ? 3.817 0.358 7.573 1.00 86.69 81 HIS A N 1
ATOM 599 C CA . HIS A 1 81 ? 2.919 -0.710 7.148 1.00 86.69 81 HIS A CA 1
ATOM 600 C C . HIS A 1 81 ? 2.578 -1.628 8.313 1.00 86.69 81 HIS A C 1
ATOM 602 O O . HIS A 1 81 ? 3.485 -2.110 8.993 1.00 86.69 81 HIS A O 1
ATOM 608 N N . TYR A 1 82 ? 1.287 -1.900 8.473 1.00 88.25 82 TYR A N 1
ATOM 609 C CA . TYR A 1 82 ? 0.733 -2.685 9.568 1.00 88.25 82 TYR A CA 1
ATOM 610 C C . TYR A 1 82 ? -0.238 -3.734 9.033 1.00 88.25 82 TYR A C 1
ATOM 612 O O . TYR A 1 82 ? -0.916 -3.508 8.025 1.00 88.25 82 TYR A O 1
ATOM 620 N N . ARG A 1 83 ? -0.336 -4.866 9.734 1.00 90.12 83 ARG A N 1
ATOM 621 C CA . ARG A 1 83 ? -1.354 -5.892 9.483 1.00 90.12 83 ARG A CA 1
ATOM 622 C C . ARG A 1 83 ? -2.281 -6.005 10.685 1.00 90.12 83 ARG A C 1
ATOM 624 O O . ARG A 1 83 ? -1.828 -6.296 11.795 1.00 90.12 83 ARG A O 1
ATOM 631 N N . PHE A 1 84 ? -3.571 -5.832 10.432 1.00 90.19 84 PHE A N 1
ATOM 632 C CA . PHE A 1 84 ? -4.647 -6.068 11.384 1.00 90.19 84 PHE A CA 1
ATOM 633 C C . PHE A 1 84 ? -5.428 -7.316 10.976 1.00 90.19 84 PHE A C 1
ATOM 635 O O . PHE A 1 84 ? -5.599 -7.582 9.792 1.00 90.19 84 PHE A O 1
ATOM 642 N N . GLU A 1 85 ? -5.922 -8.061 11.950 1.00 91.44 85 GLU A N 1
ATOM 643 C CA . GLU A 1 85 ? -6.971 -9.057 11.755 1.00 91.44 85 GLU A CA 1
ATOM 644 C C . GLU A 1 85 ? -8.283 -8.473 12.254 1.00 91.44 85 GLU A C 1
ATOM 646 O O . GLU A 1 85 ? -8.333 -7.835 13.311 1.00 91.44 85 GLU A O 1
ATOM 651 N N . THR A 1 86 ? -9.336 -8.676 11.478 1.00 90.44 86 THR A N 1
ATOM 652 C CA . THR A 1 86 ? -10.659 -8.118 11.737 1.00 90.44 86 THR A CA 1
ATOM 653 C C . THR A 1 86 ? -11.697 -9.231 11.709 1.00 90.44 86 THR A C 1
ATOM 655 O O . THR A 1 86 ? -11.566 -10.187 10.943 1.00 90.44 86 THR A O 1
ATOM 658 N N . SER A 1 87 ? -12.714 -9.152 12.569 1.00 88.50 87 SER A N 1
ATOM 659 C CA . SER A 1 87 ? -13.691 -10.241 12.685 1.00 88.50 87 SER A CA 1
ATOM 660 C C . SER A 1 87 ? -14.604 -10.388 11.466 1.00 88.50 87 SER A C 1
ATOM 662 O O . SER A 1 87 ? -15.115 -11.483 11.250 1.00 88.50 87 SER A O 1
ATOM 664 N N . GLU A 1 88 ? -14.824 -9.321 10.689 1.00 88.25 88 GLU A N 1
ATOM 665 C CA . GLU A 1 88 ? -15.717 -9.357 9.518 1.00 88.25 88 GLU A CA 1
ATOM 666 C C . GLU A 1 88 ? -14.961 -9.361 8.185 1.00 88.25 88 GLU A C 1
ATOM 668 O O . GLU A 1 88 ? -15.332 -10.105 7.280 1.00 88.25 88 GLU A O 1
ATOM 673 N N . ALA A 1 89 ? -13.884 -8.578 8.055 1.00 84.62 89 ALA A N 1
ATOM 674 C CA . ALA A 1 89 ? -13.140 -8.448 6.797 1.00 84.62 89 ALA A CA 1
ATOM 675 C C . ALA A 1 89 ? -11.879 -9.332 6.715 1.00 84.62 89 ALA A C 1
ATOM 677 O O . ALA A 1 89 ? -11.184 -9.314 5.696 1.00 84.62 89 ALA A O 1
ATOM 678 N N . GLY A 1 90 ? -11.569 -10.103 7.764 1.00 89.94 90 GLY A N 1
ATOM 679 C CA . GLY A 1 90 ? -10.347 -10.904 7.850 1.00 89.94 90 GLY A CA 1
ATOM 680 C C . GLY A 1 90 ? -9.094 -10.031 7.954 1.00 89.94 90 GLY A C 1
ATOM 681 O O . GLY A 1 90 ? -9.093 -9.015 8.657 1.00 89.94 90 GLY A O 1
ATOM 682 N N . ALA A 1 91 ? -8.030 -10.417 7.249 1.00 91.38 91 ALA A N 1
ATOM 683 C CA . ALA A 1 91 ? -6.752 -9.719 7.276 1.00 91.38 91 ALA A CA 1
ATOM 684 C C . ALA A 1 91 ? -6.800 -8.389 6.496 1.00 91.38 91 ALA A C 1
ATOM 686 O O . ALA A 1 91 ? -7.185 -8.320 5.325 1.00 91.38 91 ALA A O 1
ATOM 687 N N . VAL A 1 92 ? -6.339 -7.320 7.142 1.00 92.94 92 VAL A N 1
ATOM 688 C CA . VAL A 1 92 ? -6.339 -5.943 6.639 1.00 92.94 92 VAL A CA 1
ATOM 689 C C . VAL A 1 92 ? -4.925 -5.385 6.663 1.00 92.94 92 VAL A C 1
ATOM 691 O O . VAL A 1 92 ? -4.221 -5.438 7.673 1.00 92.94 92 VAL A O 1
ATOM 694 N N . PHE A 1 93 ? -4.517 -4.807 5.541 1.00 92.88 93 PHE A N 1
ATOM 695 C CA . PHE A 1 93 ? -3.262 -4.095 5.391 1.00 92.88 93 PHE A CA 1
ATOM 696 C C . PHE A 1 93 ? -3.479 -2.592 5.557 1.00 92.88 93 PHE A C 1
ATOM 698 O O . PHE A 1 93 ? -4.335 -2.006 4.891 1.00 92.88 93 PHE A O 1
ATOM 705 N N . VAL A 1 94 ? -2.686 -1.956 6.419 1.00 92.44 94 VAL A N 1
ATOM 706 C CA . VAL A 1 94 ? -2.760 -0.516 6.674 1.00 92.44 94 VAL A CA 1
ATOM 707 C C . VAL A 1 94 ? -1.438 0.151 6.324 1.00 92.44 94 VAL A C 1
ATOM 709 O O . VAL A 1 94 ? -0.386 -0.210 6.849 1.00 92.44 94 VAL A O 1
ATOM 712 N N . LYS A 1 95 ? -1.497 1.160 5.455 1.00 91.31 95 LYS A N 1
ATOM 713 C CA . LYS A 1 95 ? -0.395 2.086 5.181 1.00 91.31 95 LYS A CA 1
ATOM 714 C C . LYS A 1 95 ? -0.594 3.346 6.008 1.00 91.31 95 LYS A C 1
ATOM 716 O O . LYS A 1 95 ? -1.704 3.868 6.038 1.00 91.31 95 LYS A O 1
ATOM 721 N N . THR A 1 96 ? 0.468 3.862 6.612 1.00 89.38 96 THR A N 1
ATOM 722 C CA . THR A 1 96 ? 0.454 5.172 7.270 1.00 89.38 96 THR A CA 1
ATOM 723 C C . THR A 1 96 ? 1.561 6.062 6.734 1.00 89.38 96 THR A C 1
ATOM 725 O O . THR A 1 96 ? 2.613 5.586 6.300 1.00 89.38 96 THR A O 1
ATOM 728 N N . ASN A 1 97 ? 1.321 7.368 6.749 1.00 87.06 97 ASN A N 1
ATOM 729 C CA . ASN A 1 97 ? 2.311 8.377 6.411 1.00 87.06 97 ASN A CA 1
ATOM 730 C C . ASN A 1 97 ? 2.255 9.497 7.453 1.00 87.06 97 ASN A C 1
ATOM 732 O O . ASN A 1 97 ? 1.232 10.165 7.608 1.00 87.06 97 ASN A O 1
ATOM 736 N N . HIS A 1 98 ? 3.382 9.698 8.136 1.00 83.12 98 HIS A N 1
ATOM 737 C CA . HIS A 1 98 ? 3.539 10.653 9.238 1.00 83.12 98 HIS A CA 1
ATOM 738 C C . HIS A 1 98 ? 3.782 12.096 8.773 1.00 83.12 98 HIS A C 1
ATOM 740 O O . HIS A 1 98 ? 3.999 12.991 9.588 1.00 83.12 98 HIS A O 1
ATOM 746 N N . ARG A 1 99 ? 3.761 12.360 7.462 1.00 77.00 99 ARG A N 1
ATOM 747 C CA . ARG A 1 99 ? 3.803 13.724 6.939 1.00 77.00 99 ARG A CA 1
ATOM 748 C C . ARG A 1 99 ? 2.460 14.402 7.206 1.00 77.00 99 ARG A C 1
ATOM 750 O O . ARG A 1 99 ? 1.440 14.027 6.630 1.00 77.00 99 ARG A O 1
ATOM 757 N N . PHE A 1 100 ? 2.495 15.420 8.060 1.00 73.62 100 PHE A N 1
ATOM 758 C CA . PHE A 1 100 ? 1.314 16.143 8.518 1.00 73.62 100 PHE A CA 1
ATOM 759 C C . PHE A 1 100 ? 0.422 16.610 7.355 1.00 73.62 100 PHE A C 1
ATOM 761 O O . PHE A 1 100 ? 0.879 17.323 6.458 1.00 73.62 100 PHE A O 1
ATOM 768 N N . GLY A 1 101 ? -0.852 16.208 7.377 1.00 69.81 101 GLY A N 1
ATOM 769 C CA . GLY A 1 101 ? -1.880 16.691 6.445 1.00 69.81 101 GLY A CA 1
ATOM 770 C C . GLY A 1 101 ? -1.796 16.139 5.017 1.00 69.81 101 GLY A C 1
ATOM 771 O O . GLY A 1 101 ? -2.511 16.620 4.138 1.00 69.81 101 GLY A O 1
ATOM 772 N N . PHE A 1 102 ? -0.962 15.129 4.760 1.00 80.50 102 PHE A N 1
ATOM 773 C CA . PHE A 1 102 ? -0.731 14.595 3.414 1.00 80.50 102 PHE A CA 1
ATOM 774 C C . PHE A 1 102 ? -1.698 13.454 3.039 1.00 80.50 102 PHE A C 1
ATOM 776 O O . PHE A 1 102 ? -1.278 12.373 2.635 1.00 80.50 102 PHE A O 1
ATOM 783 N N . ILE A 1 103 ? -3.010 13.682 3.177 1.00 89.12 103 ILE A N 1
ATOM 784 C CA . ILE A 1 103 ? -4.063 12.676 2.917 1.00 89.12 103 ILE A CA 1
ATOM 785 C C . ILE A 1 103 ? -4.261 12.362 1.423 1.00 89.12 103 ILE A C 1
ATOM 787 O O . ILE A 1 103 ? -4.705 11.268 1.069 1.00 89.12 103 ILE A O 1
ATOM 791 N N . GLN A 1 104 ? -3.913 13.291 0.528 1.00 89.62 104 GLN A N 1
ATOM 792 C CA . GLN A 1 104 ? -4.223 13.194 -0.903 1.00 89.62 104 GLN A CA 1
ATOM 793 C C . GLN A 1 104 ? -3.584 11.967 -1.563 1.00 89.62 104 GLN A C 1
ATOM 795 O O . GLN A 1 104 ? -4.164 11.407 -2.493 1.00 89.62 104 GLN A O 1
ATOM 800 N N . ILE A 1 105 ? -2.418 11.525 -1.074 1.00 87.62 105 ILE A N 1
ATOM 801 C CA . ILE A 1 105 ? -1.743 10.328 -1.591 1.00 87.62 105 ILE A CA 1
ATOM 802 C C . ILE A 1 105 ? -2.612 9.082 -1.399 1.00 87.62 105 ILE A C 1
ATOM 804 O O . ILE A 1 105 ? -2.776 8.297 -2.327 1.00 87.62 105 ILE A O 1
ATOM 808 N N . PHE A 1 106 ? -3.240 8.950 -0.230 1.00 93.44 106 PHE A N 1
ATOM 809 C CA . PHE A 1 106 ? -4.063 7.799 0.112 1.00 93.44 106 PHE A CA 1
ATOM 810 C C . PHE A 1 106 ? -5.476 7.885 -0.456 1.00 93.44 106 PHE A C 1
ATOM 812 O O . PHE A 1 106 ? -6.027 6.857 -0.838 1.00 93.44 106 PHE A O 1
ATOM 819 N N . GLN A 1 107 ? -6.037 9.088 -0.601 1.00 94.25 107 GLN A N 1
ATOM 820 C CA . GLN A 1 107 ? -7.276 9.281 -1.363 1.00 94.25 107 GLN A CA 1
ATOM 821 C C . GLN A 1 107 ? -7.090 8.883 -2.829 1.00 94.25 107 GLN A C 1
ATOM 823 O O . GLN A 1 107 ? -7.878 8.106 -3.360 1.00 94.25 107 GLN A O 1
ATOM 828 N N . SER A 1 108 ? -6.011 9.348 -3.464 1.00 93.19 108 SER A N 1
ATOM 829 C CA . SER A 1 108 ? -5.702 9.006 -4.859 1.00 93.19 108 SER A CA 1
ATOM 830 C C . SER A 1 108 ? -5.445 7.508 -5.026 1.00 93.19 108 SER A C 1
ATOM 832 O O . SER A 1 108 ? -5.905 6.890 -5.986 1.00 93.19 108 SER A O 1
ATOM 834 N N . GLU A 1 109 ? -4.745 6.898 -4.069 1.00 94.81 109 GLU A N 1
ATOM 835 C CA . GLU A 1 109 ? -4.499 5.459 -4.070 1.00 94.81 109 GLU A CA 1
ATOM 836 C C . GLU A 1 109 ? -5.805 4.661 -3.899 1.00 94.81 109 GLU A C 1
ATOM 838 O O . GLU A 1 109 ? -6.061 3.740 -4.670 1.00 94.81 109 GLU A O 1
ATOM 843 N N . MET A 1 110 ? -6.682 5.054 -2.973 1.00 95.56 110 MET A N 1
ATOM 844 C CA . MET A 1 110 ? -7.990 4.419 -2.786 1.00 95.56 110 MET A CA 1
ATOM 845 C C . MET A 1 110 ? -8.864 4.507 -4.041 1.00 95.56 110 MET A C 1
ATOM 847 O O . MET A 1 110 ? -9.454 3.504 -4.443 1.00 95.56 110 MET A O 1
ATOM 851 N N . GLU A 1 111 ? -8.944 5.678 -4.674 1.00 96.06 111 GLU A N 1
ATOM 852 C CA . GLU A 1 111 ? -9.739 5.856 -5.893 1.00 96.06 111 GLU A CA 1
ATOM 853 C C . GLU A 1 111 ? -9.162 5.073 -7.074 1.00 96.06 111 GLU A C 1
ATOM 855 O O . GLU A 1 111 ? -9.907 4.407 -7.794 1.00 96.06 111 GLU A O 1
ATOM 860 N N . SER A 1 112 ? -7.838 5.060 -7.246 1.00 95.50 112 SER A N 1
ATOM 861 C CA . SER A 1 112 ? -7.224 4.265 -8.317 1.00 95.50 112 SER A CA 1
ATOM 862 C C . SER A 1 112 ? -7.458 2.761 -8.130 1.00 95.50 112 SER A C 1
ATOM 864 O O . SER A 1 112 ? -7.772 2.080 -9.104 1.00 95.50 112 SER A O 1
ATOM 866 N N . LEU A 1 113 ? -7.420 2.243 -6.895 1.00 96.12 113 LEU A N 1
ATOM 867 C CA . LEU A 1 113 ? -7.781 0.851 -6.598 1.00 96.12 113 LEU A CA 1
ATOM 868 C C . LEU A 1 113 ? -9.241 0.535 -6.942 1.00 96.12 113 LEU A C 1
ATOM 870 O O . LEU A 1 113 ? -9.506 -0.516 -7.524 1.00 96.12 113 LEU A O 1
ATOM 874 N N . LYS A 1 114 ? -10.184 1.434 -6.632 1.00 95.00 114 LYS A N 1
ATOM 875 C CA . LYS A 1 114 ? -11.600 1.260 -7.004 1.00 95.00 114 LYS A CA 1
ATOM 876 C C . LYS A 1 114 ? -11.781 1.203 -8.519 1.00 95.00 114 LYS A C 1
ATOM 878 O O . LYS A 1 114 ? -12.482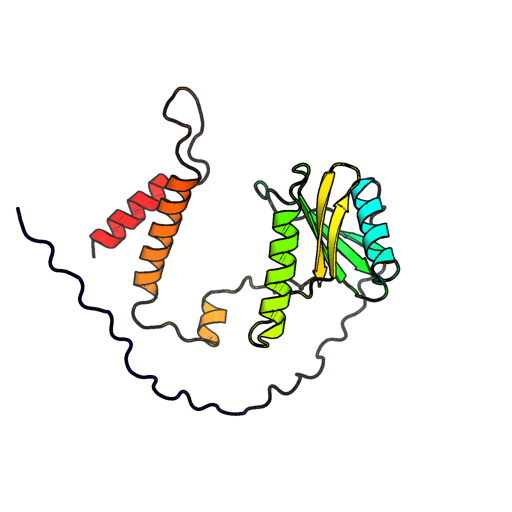 0.325 -9.014 1.00 95.00 114 LYS A O 1
ATOM 883 N N . VAL A 1 115 ? -11.133 2.115 -9.246 1.00 96.25 115 VAL A N 1
ATOM 884 C CA . VAL A 1 115 ? -11.189 2.152 -10.714 1.00 96.25 115 VAL A CA 1
ATOM 885 C C . VAL A 1 115 ? -10.601 0.874 -11.305 1.00 96.25 115 VAL A C 1
ATOM 887 O O . VAL A 1 115 ? -11.227 0.268 -12.169 1.00 96.25 115 VAL A O 1
ATOM 890 N N . LEU A 1 116 ? -9.442 0.424 -10.816 1.00 95.25 116 LEU A N 1
ATOM 891 C CA . LEU A 1 116 ? -8.820 -0.819 -11.276 1.00 95.25 116 LEU A CA 1
ATOM 892 C C . LEU A 1 116 ? -9.700 -2.039 -10.989 1.00 95.25 116 LEU A C 1
ATOM 894 O O . LEU A 1 116 ? -9.887 -2.864 -11.883 1.00 95.25 116 LEU A O 1
ATOM 898 N N . ALA A 1 117 ? -10.288 -2.125 -9.793 1.00 93.25 117 ALA A N 1
ATOM 899 C CA . ALA A 1 117 ? -11.206 -3.203 -9.430 1.00 93.25 117 ALA A CA 1
ATOM 900 C C . ALA A 1 117 ? -12.431 -3.250 -10.358 1.00 93.25 117 ALA A C 1
ATOM 902 O O . ALA A 1 117 ? -12.862 -4.331 -10.747 1.00 93.25 117 ALA A O 1
ATOM 903 N N . ALA A 1 118 ? -12.954 -2.091 -10.767 1.00 94.00 118 ALA A N 1
ATOM 904 C CA . ALA A 1 118 ? -14.100 -2.002 -11.670 1.00 94.00 118 ALA A CA 1
ATOM 905 C C . ALA A 1 118 ? -13.806 -2.483 -13.104 1.00 94.00 118 ALA A C 1
ATOM 907 O O . ALA A 1 118 ? -14.743 -2.758 -13.848 1.00 94.00 118 ALA A O 1
ATOM 908 N N . THR A 1 119 ? -12.533 -2.587 -13.506 1.00 95.12 119 THR A N 1
ATOM 909 C CA . THR A 1 119 ? -12.179 -3.104 -14.840 1.00 95.12 119 THR A CA 1
ATOM 910 C C . THR A 1 119 ? -12.348 -4.616 -14.970 1.00 95.12 119 THR A C 1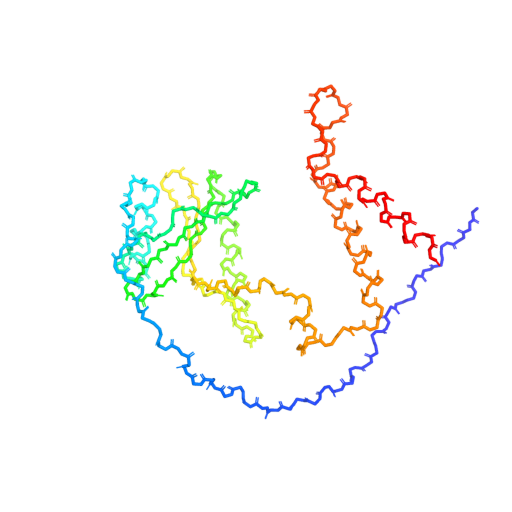
ATOM 912 O O . THR A 1 119 ? -12.389 -5.107 -16.092 1.00 95.12 119 THR A O 1
ATOM 915 N N . ASP A 1 120 ? -12.394 -5.347 -13.849 1.00 89.69 120 ASP A N 1
ATOM 916 C CA . ASP A 1 120 ? -12.401 -6.819 -13.799 1.00 89.69 120 ASP A CA 1
ATOM 917 C C . ASP A 1 120 ? -11.257 -7.481 -14.604 1.00 89.69 120 ASP A C 1
ATOM 919 O O . ASP A 1 120 ? -11.360 -8.607 -15.082 1.00 89.69 120 ASP A O 1
ATOM 923 N N . THR A 1 121 ? -10.135 -6.767 -14.780 1.00 88.00 121 THR A N 1
ATOM 924 C CA . THR A 1 121 ? -8.969 -7.261 -15.542 1.00 88.00 121 THR A CA 1
ATOM 925 C C . THR A 1 121 ? -7.817 -7.733 -14.662 1.00 88.00 121 THR A C 1
ATOM 927 O O . THR A 1 121 ? -7.084 -8.652 -15.027 1.00 88.00 121 THR A O 1
ATOM 930 N N . LEU A 1 122 ? -7.621 -7.094 -13.507 1.00 86.56 122 LEU A N 1
ATOM 931 C CA . LEU A 1 122 ? -6.489 -7.321 -12.614 1.00 86.56 122 LEU A CA 1
ATOM 932 C C . LEU A 1 122 ? -6.982 -7.514 -11.185 1.00 86.56 122 LEU A C 1
ATOM 934 O O . LEU A 1 122 ? -7.776 -6.719 -10.679 1.00 86.56 122 LEU A O 1
ATOM 938 N N . ARG A 1 123 ? -6.439 -8.524 -10.493 1.00 86.69 123 ARG A N 1
ATOM 939 C CA . ARG A 1 123 ? -6.643 -8.658 -9.049 1.00 86.69 123 ARG A CA 1
ATOM 940 C C . ARG A 1 123 ? -5.930 -7.507 -8.337 1.00 86.69 123 ARG A C 1
ATOM 942 O O . ARG A 1 123 ? -4.702 -7.443 -8.334 1.00 86.69 123 ARG A O 1
ATOM 949 N N . VAL A 1 124 ? -6.703 -6.655 -7.674 1.00 93.31 124 VAL A N 1
ATOM 950 C CA . VAL A 1 124 ? -6.217 -5.553 -6.834 1.00 93.31 124 VAL A CA 1
ATOM 951 C C . VAL A 1 124 ? -6.766 -5.682 -5.410 1.00 93.31 124 VAL A C 1
ATOM 953 O O . VAL A 1 124 ? -7.818 -6.298 -5.227 1.00 93.31 124 VAL A O 1
ATOM 956 N N . PRO A 1 125 ? -6.079 -5.141 -4.387 1.00 94.06 125 PRO A N 1
ATOM 957 C CA . PRO A 1 125 ? -6.600 -5.170 -3.025 1.00 94.06 125 PRO A CA 1
ATOM 958 C C . PRO A 1 125 ? -7.857 -4.305 -2.925 1.00 94.06 125 PRO A C 1
ATOM 960 O O . PRO A 1 125 ? -7.874 -3.166 -3.396 1.00 94.06 125 PRO A O 1
ATOM 963 N N . ARG A 1 126 ? -8.900 -4.821 -2.268 1.00 93.94 126 ARG A N 1
ATOM 964 C CA . ARG A 1 126 ? -10.117 -4.053 -1.987 1.00 93.94 126 ARG A CA 1
ATOM 965 C C . ARG A 1 126 ? -9.803 -2.931 -0.990 1.00 93.94 126 ARG A C 1
ATOM 967 O O . ARG A 1 126 ? -9.396 -3.239 0.131 1.00 93.94 126 ARG A O 1
ATOM 974 N N . PRO A 1 127 ? -9.982 -1.649 -1.342 1.00 96.00 127 PRO A N 1
ATOM 975 C CA . PRO A 1 127 ? -9.802 -0.574 -0.380 1.00 96.00 127 PRO A CA 1
ATOM 976 C C . PRO A 1 127 ? -11.007 -0.500 0.566 1.00 96.00 127 PRO A C 1
ATOM 978 O O . PRO A 1 127 ? -12.150 -0.595 0.120 1.00 96.00 127 PRO A O 1
ATOM 981 N N . TYR A 1 128 ? -10.755 -0.296 1.860 1.00 95.31 128 TYR A N 1
ATOM 982 C CA . TYR A 1 128 ? -11.802 -0.154 2.875 1.00 95.31 128 TYR A CA 1
ATOM 983 C C . TYR A 1 128 ? -12.026 1.312 3.233 1.00 95.31 128 TYR A C 1
ATOM 985 O O . TYR A 1 128 ? -13.092 1.859 2.961 1.00 95.31 128 TYR A O 1
ATOM 993 N N . ILE A 1 129 ? -11.011 1.964 3.808 1.00 96.06 129 ILE A N 1
ATOM 994 C CA . ILE A 1 129 ? -11.102 3.348 4.284 1.00 96.06 129 ILE A CA 1
ATOM 995 C C . ILE A 1 129 ? -9.765 4.080 4.184 1.00 96.06 129 ILE A C 1
ATOM 997 O O . ILE A 1 129 ? -8.695 3.479 4.264 1.00 96.06 129 ILE A O 1
ATOM 1001 N N . THR A 1 130 ? -9.834 5.404 4.094 1.00 96.12 130 THR A N 1
ATOM 1002 C CA . THR A 1 130 ? -8.694 6.313 4.243 1.00 96.12 130 THR A CA 1
ATOM 1003 C C . THR A 1 130 ? -9.083 7.494 5.126 1.00 96.12 130 THR A C 1
ATOM 1005 O O . THR A 1 130 ? -10.262 7.841 5.221 1.00 96.12 130 THR A O 1
ATOM 1008 N N . GLY A 1 131 ? -8.112 8.124 5.784 1.00 93.62 131 GLY A N 1
ATOM 1009 C CA . GLY A 1 131 ? -8.388 9.291 6.610 1.00 93.62 131 GLY A CA 1
ATOM 1010 C C . GLY A 1 131 ? -7.158 9.910 7.255 1.00 93.62 131 GLY A C 1
ATOM 1011 O O . GLY A 1 131 ? -6.032 9.443 7.091 1.00 93.62 131 GLY A O 1
ATOM 1012 N N . LEU A 1 132 ? -7.416 10.975 8.014 1.00 92.88 132 LEU A N 1
ATOM 1013 C CA . LEU A 1 132 ? -6.465 11.581 8.938 1.00 92.88 132 LEU A CA 1
ATOM 1014 C C . LEU A 1 132 ? -6.692 11.050 10.354 1.00 92.88 132 LEU A C 1
ATOM 1016 O O . LEU A 1 132 ? -7.827 10.739 10.747 1.00 92.88 132 LEU A O 1
ATOM 1020 N N . LEU A 1 133 ? -5.597 10.973 11.094 1.00 90.19 133 LEU A N 1
ATOM 1021 C CA . LEU A 1 133 ? -5.534 10.720 12.525 1.00 90.19 133 LEU A CA 1
ATOM 1022 C C . LEU A 1 133 ? -5.350 12.045 13.277 1.00 90.19 133 LEU A C 1
ATOM 1024 O O . LEU A 1 133 ? -5.065 13.084 12.669 1.00 90.19 133 LEU A O 1
ATOM 1028 N N . LYS A 1 134 ? -5.534 12.032 14.599 1.00 87.06 134 LYS A N 1
ATOM 1029 C CA . LYS A 1 134 ? -5.489 13.251 15.431 1.00 87.06 134 LYS A CA 1
ATOM 1030 C C . LYS A 1 134 ? -4.137 13.962 15.423 1.00 87.06 134 LYS A C 1
ATOM 1032 O O . LYS A 1 134 ? -4.090 15.177 15.580 1.00 87.06 134 LYS A O 1
ATOM 1037 N N . ASP A 1 135 ? -3.055 13.217 15.248 1.00 84.06 135 ASP A N 1
ATOM 1038 C CA . ASP A 1 135 ? -1.684 13.731 15.159 1.00 84.06 135 ASP A CA 1
ATOM 1039 C C . ASP A 1 135 ? -1.330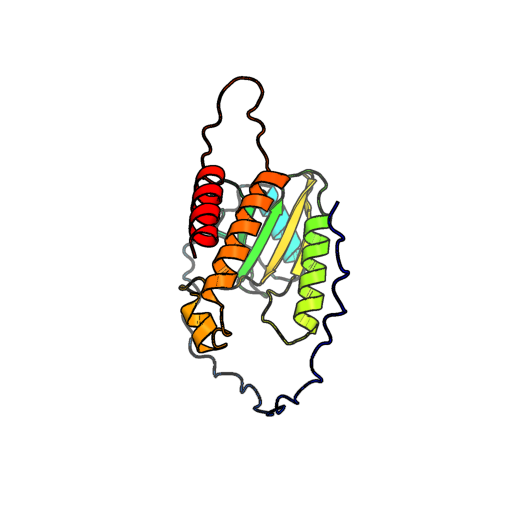 14.280 13.761 1.00 84.06 135 ASP A C 1
ATOM 1041 O O . ASP A 1 135 ? -0.217 14.756 13.540 1.00 84.06 135 ASP A O 1
ATOM 1045 N N . GLY A 1 136 ? -2.273 14.233 12.813 1.00 84.88 136 GLY A N 1
ATOM 1046 C CA . GLY A 1 136 ? -2.072 14.641 11.426 1.00 84.88 136 GLY A CA 1
ATOM 1047 C C . GLY A 1 136 ? -1.440 13.567 10.539 1.00 84.88 136 GLY A C 1
ATOM 1048 O O . GLY A 1 136 ? -1.225 13.835 9.352 1.00 84.88 136 GLY A O 1
ATOM 1049 N N . CYS A 1 137 ? -1.179 12.369 11.073 1.00 87.88 137 CYS A N 1
ATOM 1050 C CA . CYS A 1 137 ? -0.809 11.197 10.291 1.00 87.88 137 CYS A CA 1
ATOM 1051 C C . CYS A 1 137 ? -1.982 10.787 9.392 1.00 87.88 137 CYS A C 1
ATOM 1053 O O . CYS A 1 137 ? -3.151 10.850 9.777 1.00 87.88 137 CYS A O 1
ATOM 1055 N N . SER A 1 138 ? -1.680 10.386 8.164 1.00 91.94 138 SER A N 1
ATOM 1056 C CA . SER A 1 138 ? -2.677 9.883 7.219 1.00 91.94 138 SER A CA 1
ATOM 1057 C C . SER A 1 138 ? -2.565 8.370 7.097 1.00 91.94 138 SER A C 1
ATOM 1059 O O . SER A 1 138 ? -1.486 7.807 7.300 1.00 91.94 138 SER A O 1
ATOM 1061 N N . PHE A 1 139 ? -3.668 7.703 6.762 1.00 93.75 139 PHE A N 1
ATOM 1062 C CA . PHE A 1 139 ? -3.668 6.256 6.582 1.00 93.75 139 PHE A CA 1
ATOM 1063 C C . PHE A 1 139 ? -4.569 5.782 5.439 1.00 93.75 139 PHE A C 1
ATOM 1065 O O . PHE A 1 139 ? -5.498 6.475 5.013 1.00 93.75 139 PHE A O 1
ATOM 1072 N N . LEU A 1 140 ? -4.300 4.564 4.977 1.00 95.12 140 LEU A N 1
ATOM 1073 C CA . LEU A 1 140 ? -5.117 3.803 4.037 1.00 95.12 140 LEU A CA 1
ATOM 1074 C C . LEU A 1 140 ? -5.205 2.355 4.504 1.00 95.12 140 LEU A C 1
ATOM 1076 O O . LEU A 1 140 ? -4.173 1.713 4.691 1.00 95.12 140 LEU A O 1
ATOM 1080 N N . ALA A 1 141 ? -6.423 1.848 4.656 1.00 95.19 141 ALA A N 1
ATOM 1081 C CA . ALA A 1 141 ? -6.712 0.462 4.990 1.00 95.19 141 ALA A CA 1
ATOM 1082 C C . ALA A 1 141 ? -7.323 -0.269 3.792 1.00 95.19 141 ALA A C 1
ATOM 1084 O O . ALA A 1 141 ? -8.252 0.231 3.152 1.00 95.19 141 ALA A O 1
ATOM 1085 N N . MET A 1 142 ? -6.811 -1.460 3.502 1.00 95.75 142 MET A N 1
ATOM 1086 C CA . MET A 1 142 ? -7.207 -2.282 2.359 1.00 95.75 142 MET A CA 1
ATOM 1087 C C . MET A 1 142 ? -7.086 -3.776 2.680 1.00 95.75 142 MET A C 1
ATOM 1089 O O . MET A 1 142 ? -6.521 -4.153 3.704 1.00 95.75 142 MET A O 1
ATOM 1093 N N . GLU A 1 143 ? -7.608 -4.630 1.804 1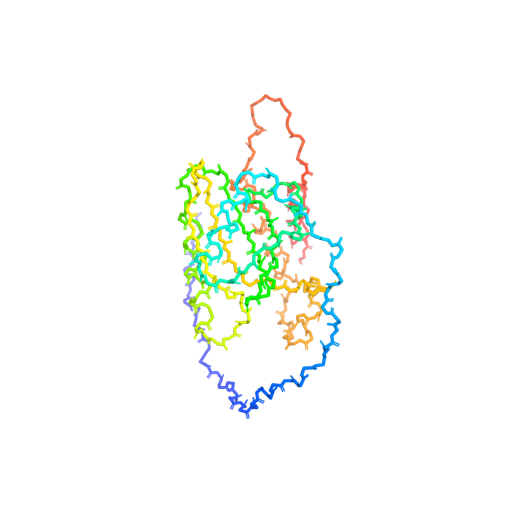.00 94.12 143 GLU A N 1
ATOM 1094 C CA . GLU A 1 143 ? -7.430 -6.083 1.868 1.00 94.12 143 GLU A CA 1
ATOM 1095 C C . GLU A 1 143 ? -5.947 -6.449 1.994 1.00 94.12 143 GLU A C 1
ATOM 1097 O O . GLU A 1 143 ? -5.109 -5.974 1.220 1.00 94.12 143 GLU A O 1
ATOM 1102 N N . TYR A 1 144 ? -5.622 -7.315 2.955 1.00 91.38 144 TYR A N 1
ATOM 1103 C CA . TYR A 1 144 ? -4.304 -7.928 3.005 1.00 91.38 144 TYR A CA 1
ATOM 1104 C C . TYR A 1 144 ? -4.197 -8.995 1.916 1.00 91.38 144 TYR A C 1
ATOM 1106 O O . TYR A 1 144 ? -4.910 -9.996 1.920 1.00 91.38 144 TYR A O 1
ATOM 1114 N N . MET A 1 145 ? -3.281 -8.783 0.976 1.00 87.19 145 MET A N 1
ATOM 1115 C CA . MET A 1 145 ? -2.947 -9.778 -0.033 1.00 87.19 145 MET A CA 1
ATOM 1116 C C . MET A 1 145 ? -1.760 -10.586 0.469 1.00 87.19 145 MET A C 1
ATOM 1118 O O . MET A 1 145 ? -0.699 -10.017 0.727 1.00 87.19 145 MET A O 1
ATOM 1122 N N . GLU A 1 146 ? -1.923 -11.904 0.572 1.00 81.50 146 GLU A N 1
ATOM 1123 C CA . GLU A 1 146 ? -0.793 -12.770 0.887 1.00 81.50 146 GLU A CA 1
ATOM 1124 C C . GLU A 1 146 ? 0.305 -12.598 -0.170 1.00 81.50 146 GLU A C 1
ATOM 1126 O O . GLU A 1 146 ? 0.030 -12.714 -1.374 1.00 81.50 146 GLU A O 1
ATOM 1131 N N .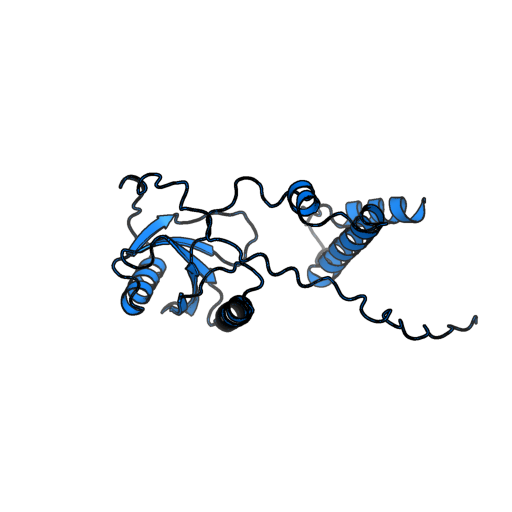 PRO A 1 147 ? 1.544 -12.284 0.246 1.00 71.00 147 PRO A N 1
ATOM 1132 C CA . PRO A 1 147 ? 2.654 -12.237 -0.679 1.00 71.00 147 PRO A CA 1
ATOM 1133 C C . PRO A 1 147 ? 2.894 -13.650 -1.200 1.00 71.00 147 PRO A C 1
ATOM 1135 O O . PRO A 1 147 ? 3.155 -14.581 -0.441 1.00 71.00 147 PRO A O 1
ATOM 1138 N N . VAL A 1 148 ? 2.824 -13.810 -2.517 1.00 66.12 148 VAL A N 1
ATOM 1139 C CA . VAL A 1 148 ? 3.245 -15.056 -3.148 1.00 66.12 148 VAL A CA 1
ATOM 1140 C C . VAL A 1 148 ? 4.747 -15.257 -2.885 1.00 66.12 148 VAL A C 1
ATOM 1142 O O . VAL A 1 148 ? 5.526 -14.321 -3.085 1.00 66.12 148 VAL A O 1
ATOM 1145 N N . PRO A 1 149 ? 5.186 -16.455 -2.441 1.00 56.44 149 PRO A N 1
ATOM 1146 C CA . PRO A 1 149 ? 6.571 -16.726 -2.021 1.00 56.44 149 PRO A CA 1
ATOM 1147 C C . PRO A 1 149 ? 7.600 -16.527 -3.143 1.00 56.44 149 PRO A C 1
ATOM 1149 O O . PRO A 1 149 ? 8.797 -16.408 -2.894 1.00 56.44 149 PRO A O 1
ATOM 1152 N N . PHE A 1 150 ? 7.125 -16.420 -4.379 1.00 51.84 150 PHE A N 1
ATOM 1153 C CA . PHE A 1 150 ? 7.881 -15.917 -5.505 1.00 51.84 150 PHE A CA 1
ATOM 1154 C C . PHE A 1 150 ? 7.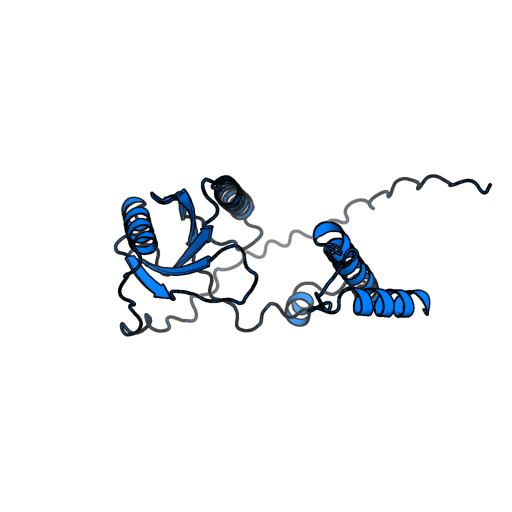358 -14.517 -5.812 1.00 51.84 150 PHE A C 1
ATOM 1156 O O . PHE A 1 150 ? 6.354 -14.371 -6.508 1.00 51.84 150 PHE A O 1
ATOM 1163 N N . GLY A 1 151 ? 8.052 -13.476 -5.333 1.00 55.78 151 GLY A N 1
ATOM 1164 C CA . GLY A 1 151 ? 7.957 -12.166 -5.986 1.00 55.78 151 GLY A CA 1
ATOM 1165 C C . GLY A 1 151 ? 8.089 -12.416 -7.488 1.00 55.78 151 GLY A C 1
ATOM 1166 O O . GLY A 1 151 ? 8.901 -13.268 -7.861 1.00 55.78 151 GLY A O 1
ATOM 1167 N N . PRO A 1 152 ? 7.221 -11.844 -8.329 1.00 56.25 152 PRO A N 1
ATOM 1168 C CA . PRO A 1 152 ? 6.851 -12.498 -9.566 1.00 56.25 152 PRO A CA 1
ATOM 1169 C C . PRO A 1 152 ? 8.092 -12.641 -10.440 1.00 56.25 152 PRO A C 1
ATOM 1171 O O . PRO A 1 152 ? 8.642 -11.666 -10.956 1.00 56.25 152 PRO A O 1
ATOM 1174 N N . SER A 1 153 ? 8.618 -13.867 -10.501 1.00 64.25 153 SER A N 1
ATOM 1175 C CA . SER A 1 153 ? 9.841 -14.102 -11.244 1.00 64.25 153 SER A CA 1
ATOM 1176 C C . SER A 1 153 ? 9.510 -13.815 -12.698 1.00 64.25 153 SER A C 1
ATOM 1178 O O . SER A 1 153 ? 8.435 -14.176 -13.179 1.00 64.25 153 SER A O 1
ATOM 1180 N N . ILE A 1 154 ? 10.429 -13.179 -13.414 1.00 67.81 154 ILE A N 1
ATOM 1181 C CA . ILE A 1 154 ? 10.250 -12.912 -14.843 1.00 67.81 154 ILE A CA 1
ATOM 1182 C C . ILE A 1 154 ? 9.890 -14.198 -15.609 1.00 67.81 154 ILE A C 1
ATOM 1184 O O . ILE A 1 154 ? 9.110 -14.168 -16.550 1.00 67.81 154 ILE A O 1
ATOM 1188 N N . LYS A 1 155 ? 10.348 -15.355 -15.107 1.00 72.25 155 LYS A N 1
ATOM 1189 C CA . LYS A 1 155 ? 9.978 -16.691 -15.585 1.00 72.25 155 LYS A CA 1
ATOM 1190 C C . LYS A 1 155 ? 8.500 -17.034 -15.365 1.00 72.25 155 LYS A C 1
ATOM 1192 O O . LYS A 1 155 ? 7.880 -17.563 -16.275 1.00 72.25 155 LYS A O 1
ATOM 1197 N N . ALA A 1 156 ? 7.935 -16.727 -14.197 1.00 73.56 156 ALA A N 1
ATOM 1198 C CA . ALA A 1 156 ? 6.515 -16.944 -13.901 1.00 73.56 156 ALA A CA 1
ATOM 1199 C C . ALA A 1 156 ? 5.607 -16.025 -14.738 1.00 73.56 156 ALA A C 1
ATOM 1201 O O . ALA A 1 156 ? 4.535 -16.437 -15.175 1.00 73.56 156 ALA A O 1
ATOM 1202 N N . TYR A 1 157 ? 6.053 -14.798 -15.026 1.00 74.25 157 TYR A N 1
ATOM 1203 C CA . TYR A 1 157 ? 5.369 -13.958 -16.009 1.00 74.25 157 TYR A CA 1
ATOM 1204 C C . TYR A 1 157 ? 5.462 -14.557 -17.411 1.00 74.25 157 TYR A C 1
ATOM 1206 O O . TYR A 1 157 ? 4.437 -14.707 -18.071 1.00 74.25 157 TYR A O 1
ATOM 1214 N N . HIS A 1 158 ? 6.659 -14.967 -17.840 1.00 82.19 158 HIS A N 1
ATOM 1215 C CA . HIS A 1 158 ? 6.866 -15.524 -19.175 1.00 82.19 158 HIS A CA 1
ATOM 1216 C C . HIS A 1 158 ? 6.244 -16.903 -19.406 1.00 82.19 158 HIS A C 1
ATOM 1218 O O . HIS A 1 158 ? 6.050 -17.278 -20.560 1.00 82.19 158 HIS A O 1
ATOM 1224 N N . SER A 1 159 ? 5.854 -17.624 -18.349 1.00 81.69 159 SER A N 1
ATOM 1225 C CA . SER A 1 159 ? 5.022 -18.826 -18.482 1.00 81.69 159 SER A CA 1
ATOM 1226 C C . SER A 1 159 ? 3.562 -18.526 -18.828 1.00 81.69 159 SER A C 1
ATOM 1228 O O . SER A 1 159 ? 2.887 -19.399 -19.361 1.00 81.69 159 SER A O 1
ATOM 1230 N N . LEU A 1 160 ? 3.068 -17.318 -18.528 1.00 81.56 160 LEU A N 1
ATOM 1231 C CA . LEU A 1 160 ? 1.702 -16.884 -18.856 1.00 81.56 160 LEU A CA 1
ATOM 1232 C C . LEU A 1 160 ? 1.669 -15.990 -20.102 1.00 81.56 160 LEU A C 1
ATOM 1234 O O . LEU A 1 160 ? 0.762 -16.100 -20.921 1.00 81.56 160 LEU A O 1
ATOM 1238 N N . ILE A 1 161 ? 2.657 -15.103 -20.240 1.00 82.50 161 ILE A N 1
ATOM 1239 C CA . ILE A 1 161 ? 2.778 -14.128 -21.326 1.00 82.50 161 ILE A CA 1
ATOM 1240 C C . ILE A 1 161 ? 4.183 -14.262 -21.932 1.00 82.50 161 ILE A C 1
ATOM 1242 O O . ILE A 1 161 ? 5.143 -13.741 -21.351 1.00 82.50 161 ILE A O 1
ATOM 1246 N N . PRO A 1 162 ? 4.334 -14.947 -23.082 1.00 88.00 162 PRO A N 1
ATOM 1247 C CA . PRO A 1 162 ? 5.633 -15.146 -23.718 1.00 88.00 162 PRO A CA 1
ATOM 1248 C C . PRO A 1 162 ? 6.402 -13.834 -23.918 1.00 88.00 162 PRO A C 1
ATOM 1250 O O . PRO A 1 162 ? 5.813 -12.787 -24.194 1.00 88.00 162 PRO A O 1
ATOM 1253 N N . ALA A 1 163 ? 7.727 -13.883 -23.769 1.00 87.25 163 ALA A N 1
ATOM 1254 C CA . ALA A 1 163 ? 8.579 -12.728 -24.028 1.00 87.25 163 ALA A CA 1
ATOM 1255 C C . ALA A 1 163 ? 8.469 -12.319 -25.505 1.00 87.25 163 ALA A C 1
ATOM 1257 O O . ALA A 1 163 ? 8.611 -13.154 -26.393 1.00 87.25 163 ALA A O 1
ATOM 1258 N N . ALA A 1 164 ? 8.218 -11.037 -25.763 1.00 89.31 164 ALA A N 1
ATOM 1259 C CA . ALA A 1 164 ? 8.215 -10.507 -27.123 1.00 89.31 164 ALA A CA 1
ATOM 1260 C C . ALA A 1 164 ? 9.641 -10.442 -27.691 1.00 89.31 164 ALA A C 1
ATOM 1262 O O . ALA A 1 164 ? 10.589 -10.198 -26.944 1.00 89.31 164 ALA A O 1
ATOM 1263 N N . ASP A 1 165 ? 9.785 -10.554 -29.011 1.00 93.25 165 ASP A N 1
ATOM 1264 C CA . ASP A 1 165 ? 11.080 -10.447 -29.695 1.00 93.25 165 ASP A CA 1
ATOM 1265 C C . ASP A 1 165 ? 11.850 -9.197 -29.254 1.00 93.25 165 ASP A C 1
ATOM 1267 O O . ASP A 1 165 ? 11.273 -8.112 -29.129 1.00 93.25 165 ASP A O 1
ATOM 1271 N N . GLY A 1 166 ? 13.148 -9.337 -28.984 1.00 89.38 166 GLY A N 1
ATOM 1272 C CA . GLY A 1 166 ? 14.003 -8.242 -28.515 1.00 89.38 166 GLY A CA 1
ATOM 1273 C C . GLY A 1 166 ? 13.777 -7.820 -27.053 1.00 89.38 166 GLY A C 1
ATOM 1274 O O . GLY A 1 166 ? 14.040 -6.672 -26.683 1.00 89.38 166 GLY A O 1
ATOM 1275 N N . PHE A 1 167 ? 13.164 -8.680 -26.231 1.00 89.06 167 PHE A N 1
ATOM 1276 C CA . PHE A 1 167 ? 12.866 -8.380 -24.829 1.00 89.06 167 PHE A CA 1
ATOM 1277 C C . PHE A 1 167 ? 14.124 -8.054 -24.018 1.00 89.06 167 PHE A C 1
ATOM 1279 O O . PHE A 1 167 ? 14.126 -7.051 -23.305 1.00 89.06 167 PHE A O 1
ATOM 1286 N N . GLU A 1 168 ? 15.181 -8.856 -24.145 1.00 87.31 168 GLU A N 1
ATOM 1287 C CA . GLU A 1 168 ? 16.415 -8.703 -23.364 1.00 87.31 168 GLU A CA 1
ATOM 1288 C C . GLU A 1 168 ? 17.119 -7.370 -23.667 1.00 87.31 168 GLU A C 1
ATOM 1290 O O . GLU A 1 168 ? 17.538 -6.656 -22.756 1.00 87.31 168 GLU A O 1
ATOM 1295 N N . GLU A 1 169 ? 17.147 -6.957 -24.933 1.00 89.38 169 GLU A N 1
ATOM 1296 C CA . GLU A 1 169 ? 17.716 -5.680 -25.364 1.00 89.38 169 GLU A CA 1
ATOM 1297 C C . GLU A 1 169 ? 16.902 -4.497 -24.822 1.00 89.38 169 GLU A C 1
ATOM 1299 O O . GLU A 1 169 ? 17.456 -3.513 -24.325 1.00 89.38 169 GLU A O 1
ATOM 1304 N N . ARG A 1 170 ? 15.565 -4.589 -24.857 1.00 90.38 170 ARG A N 1
ATOM 1305 C CA . ARG A 1 170 ? 14.697 -3.543 -24.291 1.00 90.38 170 ARG A CA 1
ATOM 1306 C C . ARG A 1 170 ? 14.812 -3.454 -22.773 1.00 90.38 170 ARG A C 1
ATOM 1308 O O . ARG A 1 170 ? 14.778 -2.343 -22.243 1.00 90.38 170 ARG A O 1
ATOM 1315 N N . GLN A 1 171 ? 14.976 -4.579 -22.073 1.00 88.94 171 GLN A N 1
ATOM 1316 C CA . GLN A 1 171 ? 15.161 -4.597 -20.618 1.00 88.94 171 GLN A CA 1
ATOM 1317 C C . GLN A 1 171 ? 16.365 -3.756 -20.185 1.00 88.94 171 GLN A C 1
ATOM 1319 O O . GLN A 1 171 ? 16.301 -3.056 -19.172 1.00 88.94 171 GLN A O 1
ATOM 1324 N N . GLU A 1 172 ? 17.447 -3.768 -20.956 1.00 89.31 172 GLU A N 1
ATOM 1325 C CA . GLU A 1 172 ? 18.629 -2.958 -20.667 1.00 89.31 172 GLU A CA 1
ATOM 1326 C C . GLU A 1 172 ? 18.387 -1.469 -20.888 1.00 89.31 172 GLU A C 1
ATOM 1328 O O . GLU A 1 172 ? 18.767 -0.659 -20.043 1.00 89.31 172 GLU A O 1
ATOM 1333 N N . VAL A 1 173 ? 17.684 -1.094 -21.957 1.00 89.31 173 VAL A N 1
ATOM 1334 C CA . VAL A 1 173 ? 17.295 0.306 -22.189 1.00 89.31 173 VAL A CA 1
ATOM 1335 C C . VAL A 1 173 ? 16.351 0.801 -21.086 1.00 89.31 173 VAL A C 1
ATOM 1337 O O . VAL A 1 173 ? 16.524 1.909 -20.576 1.00 89.31 173 VAL A O 1
ATOM 1340 N N . TYR A 1 174 ? 15.391 -0.018 -20.648 1.00 90.75 174 TYR A N 1
ATOM 1341 C CA . TYR A 1 174 ? 14.493 0.323 -19.537 1.00 90.75 174 TYR A CA 1
ATOM 1342 C C . TYR A 1 174 ? 15.238 0.459 -18.211 1.00 90.75 174 TYR A C 1
ATOM 1344 O O . TYR A 1 174 ? 14.979 1.384 -17.437 1.00 90.75 174 TYR A O 1
ATOM 1352 N N . ARG A 1 175 ? 16.210 -0.420 -17.961 1.00 88.62 175 ARG A N 1
ATOM 1353 C CA . ARG A 1 175 ? 17.080 -0.339 -16.786 1.00 88.62 175 ARG A CA 1
ATOM 1354 C C . ARG A 1 175 ? 17.959 0.913 -16.825 1.00 88.62 175 ARG A C 1
ATOM 1356 O O . ARG A 1 175 ? 18.118 1.569 -15.797 1.00 88.62 175 ARG A O 1
ATOM 1363 N N . LEU A 1 176 ? 18.473 1.279 -17.998 1.00 88.75 176 LEU A N 1
ATOM 1364 C CA . LEU A 1 176 ? 19.229 2.512 -18.195 1.00 88.75 176 LEU A CA 1
ATOM 1365 C C . LEU A 1 176 ? 18.363 3.742 -17.909 1.00 88.75 176 LEU A C 1
ATOM 1367 O O . LEU A 1 176 ? 18.767 4.603 -17.127 1.00 88.75 176 LEU A O 1
ATOM 1371 N N . TYR A 1 177 ? 17.153 3.793 -18.472 1.00 88.31 177 TYR A N 1
ATOM 1372 C CA . TYR A 1 177 ? 16.183 4.846 -18.171 1.00 88.31 177 TYR A CA 1
ATOM 1373 C C . TYR A 1 177 ? 15.909 4.942 -16.666 1.00 88.31 177 TYR A C 1
ATOM 1375 O O . TYR A 1 177 ? 15.959 6.036 -16.113 1.00 88.31 177 TYR A O 1
ATOM 1383 N N . HIS A 1 178 ? 15.689 3.813 -15.985 1.00 84.44 178 HIS A N 1
ATOM 1384 C CA . HIS A 1 178 ? 15.475 3.778 -14.538 1.00 84.44 178 HIS A CA 1
ATOM 1385 C C . HIS A 1 178 ? 16.650 4.395 -13.762 1.00 84.44 178 HIS A C 1
ATOM 1387 O O . HIS A 1 178 ? 16.426 5.212 -12.866 1.00 84.44 178 HIS A O 1
ATOM 1393 N N . TYR A 1 179 ? 17.896 4.066 -14.118 1.00 83.50 179 TYR A N 1
ATOM 1394 C CA . TYR A 1 179 ? 19.078 4.650 -13.476 1.00 83.50 179 TYR A CA 1
ATOM 1395 C C . TYR A 1 179 ? 19.192 6.154 -13.721 1.00 83.50 179 TYR A C 1
ATOM 1397 O O . TYR A 1 179 ? 19.377 6.908 -12.766 1.00 83.50 179 TYR A O 1
ATOM 1405 N N . ILE A 1 180 ? 19.013 6.599 -14.965 1.00 83.62 180 ILE A N 1
ATOM 1406 C CA . ILE A 1 180 ? 19.054 8.023 -15.321 1.00 83.62 180 ILE A CA 1
ATOM 1407 C C . ILE A 1 180 ? 17.936 8.790 -14.607 1.00 83.62 180 ILE A C 1
ATOM 1409 O O . ILE A 1 180 ? 18.177 9.851 -14.040 1.00 83.62 180 ILE A O 1
ATOM 1413 N N . HIS A 1 181 ? 16.720 8.248 -14.586 1.00 81.56 181 HIS A N 1
ATOM 1414 C CA . HIS A 1 181 ? 15.573 8.866 -13.930 1.00 81.56 181 HIS A CA 1
ATOM 1415 C C . HIS A 1 181 ? 15.783 8.991 -12.418 1.00 81.56 181 HIS A C 1
ATOM 1417 O O . HIS A 1 181 ? 15.516 10.048 -11.846 1.00 81.56 181 HIS A O 1
ATOM 1423 N N . HIS A 1 182 ? 16.324 7.952 -11.772 1.00 74.75 182 HIS A N 1
ATOM 1424 C CA . HIS A 1 182 ? 16.701 8.033 -10.363 1.00 74.75 182 HIS A CA 1
ATOM 1425 C C . HIS A 1 182 ? 17.779 9.093 -10.119 1.00 74.75 182 HIS A C 1
ATOM 1427 O O . HIS A 1 182 ? 17.657 9.873 -9.176 1.00 74.75 182 HIS A O 1
ATOM 1433 N N . MET A 1 183 ? 18.798 9.162 -10.976 1.00 72.94 183 MET A N 1
ATOM 1434 C CA . MET A 1 183 ? 19.822 10.205 -10.901 1.00 72.94 183 MET A CA 1
ATOM 1435 C C . MET A 1 183 ? 19.266 11.611 -11.155 1.00 72.94 183 MET A C 1
ATOM 1437 O O . MET A 1 183 ? 19.809 12.568 -10.624 1.00 72.94 183 MET A O 1
ATOM 1441 N N . ASN A 1 184 ? 18.215 11.764 -11.957 1.00 74.12 184 ASN A N 1
ATOM 1442 C CA . ASN A 1 184 ? 17.624 13.070 -12.236 1.00 74.12 184 ASN A CA 1
ATOM 1443 C C . ASN A 1 184 ? 16.717 13.542 -11.089 1.00 74.12 184 ASN A C 1
ATOM 1445 O O . ASN A 1 184 ? 16.840 14.668 -10.619 1.00 74.12 184 ASN A O 1
ATOM 1449 N N . ASN A 1 185 ? 15.826 12.671 -10.606 1.00 69.38 185 ASN A N 1
ATOM 1450 C CA . ASN A 1 185 ? 14.836 13.034 -9.586 1.00 69.38 185 ASN A CA 1
ATOM 1451 C C . ASN A 1 185 ? 15.405 13.085 -8.168 1.00 69.38 185 ASN A C 1
ATOM 1453 O O . ASN A 1 185 ? 14.917 13.840 -7.333 1.00 69.38 185 ASN A O 1
ATOM 1457 N N . PHE A 1 186 ? 16.406 12.256 -7.882 1.00 68.25 186 PHE A N 1
ATOM 1458 C CA . PHE A 1 186 ? 17.024 12.153 -6.560 1.00 68.25 186 PHE A CA 1
ATOM 1459 C C . PHE A 1 186 ? 18.488 12.583 -6.600 1.00 68.25 186 PHE A C 1
ATOM 1461 O O . PHE A 1 186 ? 19.276 12.086 -5.801 1.00 68.25 186 PHE A O 1
ATOM 1468 N N . GLY A 1 187 ? 18.851 13.415 -7.583 1.00 54.59 187 GLY A N 1
ATOM 1469 C CA . GLY A 1 187 ? 20.223 13.613 -8.029 1.00 54.59 187 GLY A CA 1
ATOM 1470 C C . GLY A 1 187 ? 21.244 14.031 -6.986 1.00 54.59 187 GLY A C 1
ATOM 1471 O O . GLY A 1 187 ? 20.965 14.204 -5.804 1.00 54.59 187 GLY A O 1
ATOM 1472 N N . ALA A 1 188 ? 22.475 14.179 -7.474 1.00 45.00 188 ALA A N 1
ATOM 1473 C CA . ALA A 1 188 ? 23.649 14.564 -6.711 1.00 45.00 188 ALA A CA 1
ATOM 1474 C C . ALA A 1 188 ? 23.440 15.869 -5.923 1.00 45.00 188 ALA A C 1
ATOM 1476 O O . ALA A 1 188 ? 23.842 16.947 -6.348 1.00 45.00 188 ALA A O 1
ATOM 1477 N N . GLY A 1 189 ? 22.953 15.749 -4.694 1.00 41.81 189 GLY A N 1
ATOM 1478 C CA . GLY A 1 189 ? 23.329 16.638 -3.607 1.00 41.81 189 GLY A CA 1
ATOM 1479 C C . GLY A 1 189 ? 24.758 16.363 -3.138 1.00 41.81 189 GLY A C 1
ATOM 1480 O O . GLY A 1 189 ? 24.954 16.287 -1.943 1.00 41.81 189 GLY A O 1
ATOM 1481 N N . TRP A 1 190 ? 25.735 16.159 -4.031 1.00 42.03 190 TRP A N 1
ATOM 1482 C CA . TRP A 1 190 ? 27.158 16.013 -3.676 1.00 42.03 190 TRP A CA 1
ATOM 1483 C C . TRP A 1 190 ? 28.049 16.640 -4.745 1.00 42.03 190 TRP A C 1
ATOM 1485 O O . TRP A 1 190 ? 28.837 15.979 -5.411 1.00 42.03 190 TRP A O 1
ATOM 1495 N N . GLY A 1 191 ? 27.881 17.951 -4.904 1.00 40.50 191 GLY A N 1
ATOM 1496 C CA . GLY A 1 191 ? 28.787 18.836 -5.641 1.00 40.50 191 GLY A CA 1
ATOM 1497 C C . GLY A 1 191 ? 29.277 20.029 -4.815 1.00 40.50 191 GLY A C 1
ATOM 1498 O O . GLY A 1 191 ? 30.036 20.847 -5.322 1.00 40.50 191 GLY A O 1
ATOM 1499 N N . THR A 1 192 ? 28.893 20.120 -3.540 1.00 36.34 192 THR A N 1
ATOM 1500 C CA . THR A 1 192 ? 29.408 21.116 -2.596 1.00 36.34 192 THR A CA 1
ATOM 1501 C C . THR A 1 192 ? 29.615 20.445 -1.242 1.00 36.34 192 THR A C 1
ATOM 1503 O O . THR A 1 192 ? 28.672 20.197 -0.506 1.00 36.34 192 THR A O 1
ATOM 1506 N N . ALA A 1 193 ? 30.880 20.117 -0.967 1.00 36.09 193 ALA A N 1
ATOM 1507 C CA . ALA A 1 193 ? 31.458 19.790 0.337 1.00 36.09 193 ALA A CA 1
ATOM 1508 C C . ALA A 1 193 ? 30.763 18.704 1.201 1.00 36.09 193 ALA A C 1
ATOM 1510 O O . ALA A 1 193 ? 29.909 18.996 2.028 1.00 36.09 193 ALA A O 1
ATOM 1511 N N . GLY A 1 194 ? 31.285 17.467 1.130 1.00 39.25 194 GLY A N 1
ATOM 1512 C CA . GLY A 1 194 ? 31.456 16.620 2.327 1.00 39.25 194 GLY A CA 1
ATOM 1513 C C . GLY A 1 194 ? 30.482 15.458 2.583 1.00 39.25 194 GLY A C 1
A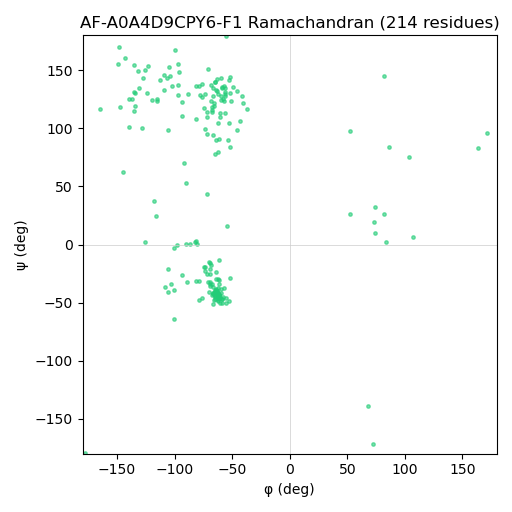TOM 1514 O O . GLY A 1 194 ? 29.719 15.522 3.535 1.00 39.25 194 GLY A O 1
ATOM 1515 N N . SER A 1 195 ? 30.621 14.348 1.839 1.00 43.47 195 SER A N 1
ATOM 1516 C CA . SER A 1 195 ? 30.191 12.977 2.218 1.00 43.47 195 SER A CA 1
ATOM 1517 C C . SER A 1 195 ? 28.743 12.495 1.958 1.00 43.47 195 SER A C 1
ATOM 1519 O O . SER A 1 195 ? 27.987 12.302 2.902 1.00 43.47 195 SER A O 1
ATOM 1521 N N . VAL A 1 196 ? 28.443 12.010 0.744 1.00 43.84 196 VAL A N 1
ATOM 1522 C CA . VAL A 1 196 ? 27.761 10.702 0.573 1.00 43.84 196 VAL A CA 1
ATOM 1523 C C . VAL A 1 196 ? 28.466 9.945 -0.546 1.00 43.84 196 VAL A C 1
ATOM 1525 O O . VAL A 1 196 ? 28.462 10.348 -1.706 1.00 43.84 196 VAL A O 1
ATOM 1528 N N . LYS A 1 197 ? 29.083 8.822 -0.174 1.00 47.12 197 LYS A N 1
ATOM 1529 C CA . LYS A 1 197 ? 29.419 7.733 -1.096 1.00 47.12 197 LYS A CA 1
ATOM 1530 C C . LYS A 1 197 ? 28.111 7.252 -1.707 1.00 47.12 197 LYS A C 1
ATOM 1532 O O . LYS A 1 197 ? 27.227 6.951 -0.917 1.00 47.12 197 LYS A O 1
ATOM 1537 N N . ASP A 1 198 ? 27.994 7.167 -3.032 1.00 53.19 198 ASP A N 1
ATOM 1538 C CA . ASP A 1 198 ? 26.845 6.562 -3.719 1.00 53.19 198 ASP A CA 1
ATOM 1539 C C . ASP A 1 198 ? 26.484 5.213 -3.053 1.00 53.19 198 ASP A C 1
ATOM 1541 O O . ASP A 1 198 ? 27.145 4.207 -3.316 1.00 53.19 198 ASP A O 1
ATOM 1545 N N . PRO A 1 199 ? 25.481 5.146 -2.149 1.00 51.62 199 PRO A N 1
ATOM 1546 C CA . PRO A 1 199 ? 25.258 3.949 -1.338 1.00 51.62 199 PRO A CA 1
ATOM 1547 C C . PRO A 1 199 ? 24.662 2.834 -2.186 1.00 51.62 199 PRO A C 1
ATOM 1549 O O . PRO A 1 199 ? 24.664 1.669 -1.791 1.00 51.62 199 PRO A O 1
ATOM 1552 N N . LYS A 1 200 ? 24.090 3.214 -3.335 1.00 56.66 200 LYS A N 1
ATOM 1553 C CA . LYS A 1 200 ? 23.425 2.305 -4.242 1.00 56.66 200 LYS A CA 1
ATOM 1554 C C . LYS A 1 200 ? 24.260 2.038 -5.480 1.00 56.66 200 LYS A C 1
ATOM 1556 O O . LYS A 1 200 ? 24.003 0.990 -6.032 1.00 56.66 200 LYS A O 1
ATOM 1561 N N . GLY A 1 201 ? 25.228 2.844 -5.907 1.00 70.38 201 GLY A N 1
ATOM 1562 C CA . GLY A 1 201 ? 26.071 2.610 -7.097 1.00 70.38 201 GLY A CA 1
ATOM 1563 C C . GLY A 1 201 ? 25.347 2.846 -8.429 1.00 70.38 201 GLY A C 1
ATOM 1564 O O . GLY A 1 201 ? 25.544 2.096 -9.388 1.00 70.38 201 GLY A O 1
ATOM 1565 N N . TYR A 1 202 ? 24.399 3.786 -8.478 1.00 72.75 202 TYR A N 1
ATOM 1566 C CA . TYR A 1 202 ? 23.598 4.032 -9.684 1.00 72.75 202 TYR A CA 1
ATOM 1567 C C . TYR A 1 202 ? 24.414 4.652 -10.814 1.00 72.75 202 TYR A C 1
ATOM 1569 O O . TYR A 1 202 ? 24.164 4.317 -11.973 1.00 72.75 202 TYR A O 1
ATOM 1577 N N . TYR A 1 203 ? 25.390 5.503 -10.490 1.00 77.50 203 TYR A N 1
ATOM 1578 C CA . TYR A 1 203 ? 26.236 6.141 -11.496 1.00 77.50 203 TYR A CA 1
ATOM 1579 C C . TYR A 1 203 ? 27.118 5.115 -12.215 1.00 77.50 203 TYR A C 1
ATOM 1581 O O . TYR A 1 203 ? 27.082 5.017 -13.445 1.00 77.50 203 TYR A O 1
ATOM 1589 N N . GLU A 1 204 ? 27.841 4.282 -11.461 1.00 80.38 204 GLU A N 1
ATOM 1590 C CA . GLU A 1 204 ? 28.704 3.241 -12.023 1.00 80.38 204 GLU A CA 1
ATOM 1591 C C . GLU A 1 204 ? 27.900 2.232 -12.844 1.00 80.38 204 GLU A C 1
ATOM 1593 O O . GLU A 1 204 ? 28.308 1.884 -13.954 1.00 80.38 204 GLU A O 1
ATOM 1598 N N . ARG A 1 205 ? 26.731 1.801 -12.349 1.00 82.62 205 ARG A N 1
ATOM 1599 C CA . ARG A 1 205 ? 25.852 0.896 -13.103 1.00 82.62 205 ARG A CA 1
ATOM 1600 C C . ARG A 1 205 ? 25.315 1.526 -14.382 1.00 82.62 205 ARG A C 1
ATOM 1602 O O . ARG A 1 205 ? 25.234 0.838 -15.395 1.00 82.62 205 ARG A O 1
ATOM 1609 N N . CYS A 1 206 ? 24.966 2.811 -14.352 1.00 84.75 206 CYS A N 1
ATOM 1610 C CA . CYS A 1 206 ? 24.541 3.551 -15.537 1.00 84.75 206 CYS A CA 1
ATOM 1611 C C . CYS A 1 206 ? 25.659 3.577 -16.588 1.00 84.75 206 CYS A C 1
ATOM 1613 O O . CYS A 1 206 ? 25.443 3.165 -17.727 1.00 84.75 206 CYS A O 1
ATOM 1615 N N . LEU A 1 207 ? 26.882 3.949 -16.193 1.00 83.44 207 LEU A N 1
ATOM 1616 C CA . LEU A 1 207 ? 28.042 3.973 -17.088 1.00 83.44 207 LEU A CA 1
ATOM 1617 C C . LEU A 1 207 ? 28.385 2.596 -17.667 1.00 83.44 207 LEU A C 1
ATOM 1619 O O . LEU A 1 207 ? 28.688 2.491 -18.857 1.00 83.44 207 LEU A O 1
ATOM 1623 N N . GLN A 1 208 ? 28.364 1.547 -16.843 1.00 86.69 208 GLN A N 1
ATOM 1624 C CA . GLN A 1 208 ? 28.606 0.176 -17.300 1.00 86.69 208 GLN A CA 1
ATOM 1625 C C . GLN A 1 208 ? 27.561 -0.253 -18.329 1.00 86.69 208 GLN A C 1
ATOM 1627 O O . GLN A 1 208 ? 27.918 -0.801 -19.371 1.00 86.69 208 GLN A O 1
ATOM 1632 N N . LEU A 1 209 ? 26.287 0.048 -18.068 1.00 87.81 209 LEU A N 1
ATOM 1633 C CA . LEU A 1 209 ? 25.193 -0.328 -18.950 1.00 87.81 209 LEU A CA 1
ATOM 1634 C C . LEU A 1 209 ? 25.262 0.424 -20.285 1.00 87.81 209 LEU A C 1
ATOM 1636 O O . LEU A 1 209 ? 25.176 -0.216 -21.329 1.00 87.81 209 LEU A O 1
ATOM 1640 N N . ILE A 1 210 ? 25.542 1.735 -20.269 1.00 89.94 210 ILE A N 1
ATOM 1641 C CA . ILE A 1 210 ? 25.775 2.532 -21.488 1.00 89.94 210 ILE A CA 1
ATOM 1642 C C . ILE A 1 210 ? 26.893 1.914 -22.328 1.00 89.94 210 ILE A C 1
ATOM 1644 O O . ILE A 1 210 ? 26.701 1.667 -23.513 1.00 89.94 210 ILE A O 1
ATOM 1648 N N . LYS A 1 211 ? 28.045 1.608 -21.717 1.00 90.56 211 LYS A N 1
ATOM 1649 C CA . LYS A 1 211 ? 29.168 0.979 -22.430 1.00 90.56 211 LYS A CA 1
ATOM 1650 C C . LYS A 1 211 ? 28.783 -0.375 -23.023 1.00 90.56 211 LYS A C 1
ATOM 1652 O O . LYS A 1 211 ? 29.164 -0.662 -24.150 1.00 90.56 211 LYS A O 1
ATOM 1657 N N . SER A 1 212 ? 28.032 -1.189 -22.281 1.00 89.62 212 SER A N 1
ATOM 1658 C CA . SER A 1 212 ? 27.613 -2.520 -22.734 1.00 89.62 212 SER A CA 1
ATOM 1659 C C . SER A 1 212 ? 26.599 -2.488 -23.880 1.00 89.62 212 SER A C 1
ATOM 1661 O O . SER A 1 212 ? 26.621 -3.383 -24.720 1.00 89.62 212 SER A O 1
ATOM 1663 N N . ILE A 1 213 ? 25.731 -1.470 -23.919 1.00 89.56 213 ILE A N 1
ATOM 1664 C CA . ILE A 1 213 ? 24.747 -1.270 -24.988 1.00 89.56 213 ILE A CA 1
ATOM 1665 C C . ILE A 1 213 ? 25.449 -0.712 -26.230 1.00 89.56 213 ILE A C 1
ATOM 1667 O O . ILE A 1 213 ? 25.240 -1.224 -27.321 1.00 89.56 213 ILE A O 1
ATOM 1671 N N . SER A 1 214 ? 26.320 0.290 -26.069 1.00 88.25 214 SER A N 1
ATOM 1672 C CA . SER A 1 214 ? 27.037 0.924 -27.187 1.00 88.25 214 SER A CA 1
ATOM 1673 C C . SER A 1 214 ? 28.105 0.041 -27.841 1.00 88.25 214 SER A C 1
ATOM 1675 O O . SER A 1 214 ? 28.614 0.401 -28.897 1.00 88.25 214 SER A O 1
ATOM 1677 N N . ALA A 1 215 ? 28.505 -1.057 -27.196 1.00 87.06 215 ALA A N 1
ATOM 1678 C CA . ALA A 1 215 ? 29.513 -1.988 -27.706 1.00 87.06 215 ALA A CA 1
ATOM 1679 C C . ALA A 1 215 ? 28.932 -3.138 -28.553 1.00 87.06 215 ALA A C 1
ATOM 1681 O O . ALA A 1 215 ? 29.699 -3.996 -28.989 1.00 87.06 215 ALA A O 1
ATOM 1682 N N . ARG A 1 216 ? 27.610 -3.182 -28.748 1.00 79.12 216 ARG A N 1
ATOM 1683 C CA . ARG A 1 216 ? 26.913 -4.146 -29.615 1.00 79.12 216 ARG A CA 1
ATOM 1684 C C . ARG A 1 216 ? 26.629 -3.529 -30.973 1.00 79.12 216 ARG A C 1
ATOM 1686 O O . ARG A 1 216 ? 26.681 -4.295 -31.956 1.00 79.12 216 ARG A O 1
#

Radius of gyration: 23.66 Å; Cα contacts (8 Å, |Δi|>4): 222; chains: 1; bounding box: 49×47×64 Å

Mean predicted aligned error: 15.73 Å

InterPro domains:
  IPR011009 Protein kinase-like domain superfamily [SSF56112] (71-181)
  IPR016477 Fructosamine/Ketosamine-3-kinase [PF03881] (63-146)
  IPR016477 Fructosamine/Ketosamine-3-kinase [PF03881] (155-191)
  IPR016477 Fructosamine/Ketosamine-3-kinase [PTHR12149] (61-147)

Sequence (216 aa):
MALWKPLTAFVFPPTSSFPCGSAPFAPQPALCAQPILSSAERLTINEPVLREIALKLEAAGLGKTHLVQDKSLGPGLHNQHYRFETSEAGAVFVKTNHRFGFIQIFQSEMESLKVLAATDTLRVPRPYITGLLKDGCSFLAMEYMEPVPFGPSIKAYHSLIPAADGFEERQEVYRLYHYIHHMNNFGAGWGTAGSVKDPKGYYERCLQLIKSISAR

pLDDT: mean 71.73, std 22.71, range [25.38, 96.25]